Protein AF-X1Q3R1-F1 (afdb_monomer)

Solvent-accessible surface area (backbone atoms only — not comparable to full-atom values): 16069 Å² total; per-residue (Å²): 117,49,57,59,62,91,83,74,50,53,53,71,38,35,51,38,45,76,71,72,35,55,64,42,57,72,86,30,60,45,45,41,39,41,21,42,54,55,88,96,53,81,47,46,73,54,58,69,64,52,35,74,60,62,25,44,52,20,40,86,86,65,48,74,50,42,71,83,74,36,94,58,26,68,73,40,60,51,67,59,48,27,46,52,52,53,50,48,17,62,78,68,75,40,91,41,33,26,37,38,41,54,77,38,88,60,61,55,60,74,79,37,45,71,56,40,53,58,32,46,78,68,80,37,47,51,70,80,38,61,42,43,20,24,61,21,43,60,46,52,45,12,21,35,36,32,46,97,47,16,40,36,87,44,88,97,42,68,54,55,29,65,52,21,21,69,64,86,38,58,83,63,73,62,85,80,46,61,65,53,44,28,53,55,29,45,52,40,34,54,54,51,51,63,76,62,66,65,83,69,72,74,63,76,72,69,81,79,81,83,70,93,75,74,81,72,80,56,91,76,85,79,59,61,70,60,52,47,51,51,49,54,52,46,42,56,71,24,66,37,92,74,68,50,74,68,41,44,53,53,45,51,54,54,54,61,70,52,55,62,58,85,38,37,90,69,87,50,72,63,43,53,45,44,51,24,44,63,68,73,105

Nearest PDB structures (foldseek):
  5kxj-assembly1_A  TM=8.467E-01  e=4.571E-24  Salmonella enterica subsp. enterica serovar Typhimurium str. LT2
  1chu-assembly1_A-2  TM=8.177E-01  e=4.571E-24  Escherichia coli
  1knr-assembly1_A  TM=8.726E-01  e=7.001E-23  Escherichia coli
  6b58-assembly2_C  TM=8.340E-01  e=1.095E-17  Escherichia coli
  6b58-assembly1_A  TM=7.996E-01  e=2.774E-17  Escherichia coli

Organism: NCBI:txid412755

Mean predicted aligned error: 5.5 Å

Secondary structure (DSSP, 8-state):
-BSS-TT-S-HHHHHHHHTT--EE-TT-EEEEEEEE--TTS---B--HHHHHTT-EEE-TTS-B-GGGT-TTGGGS-HHHHHHHHHHHHHHHT-S-EEEE-TT-SS-HHHHSHHHHHHHHTTT--TTTSPEEEEEEEEEE--EEE--TTSB-SSTT-B--STTEE-STTTTSPPTTHHHHHHHHHHHHHHHHHHHT---------------------------HHHHHHHHHHHHHHHSSSS--HHHHHHHHHHHHHHGGGGGS---SHHHHHHHHHHHH-

InterPro domains:
  IPR003953 FAD-dependent oxidoreductase 2, FAD-binding domain [PF00890] (2-179)
  IPR005288 L-aspartate oxidase [PTHR42716]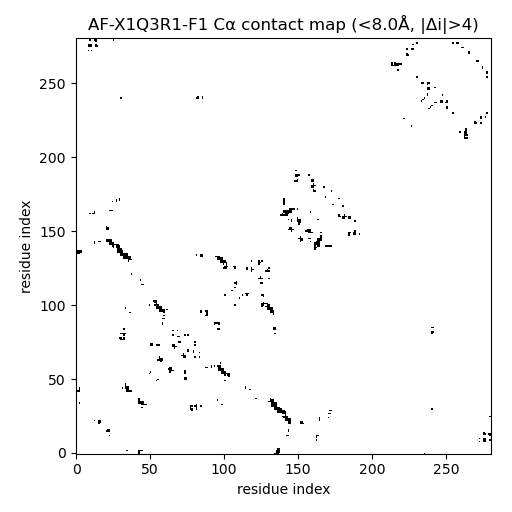 (1-281)
  IPR015939 Fumarate reductase/succinate dehydrogenase flavoprotein-like, C-terminal [PF02910] (229-261)
  IPR027477 Succinate dehydrogenase/fumarate reductase flavoprotein, catalytic domain superfamily [G3DSA:3.90.700.10] (53-150)
  IPR027477 Succinate dehydrogenase/fumarate reductase flavoprotein, catalytic domain superfamily [SSF56425] (26-140)
  IPR036188 FAD/NAD(P)-binding domain superfamily [G3DSA:3.50.50.60] (1-189)
  IPR036188 FAD/NAD(P)-binding domain superfamily [SSF51905] (2-198)
  IPR037099 Fumarate reductase/succinate dehydrogenase flavoprotein-like, C-terminal domain superfamily [SSF46977] (222-281)

Foldseek 3Di:
DALDPPPPLLLQQLVCVVVVWDWDQQLQWAKAFFFFDDPPDRTHGDDLVLVVLPWFWAAPVRHGDQVVQDVCRSPDDRLSSQVRQVVSCVVVVHPWTWTQSLPRPDDCCVVPVVVQVVCVVVVHHNNPHTGTGHIHGYAGLIAGEAEPLQHIPDPPDGDWARNHNHVPQPSHRDPPVRVVRRVNNVVSPVVVVVVPPPPPPPVPPDPPPDDPDQPADDPDDDDLVVLVVVLVVLCCVASNSDHDPVSVVVSVVVLVVVCCLVRDDDDDPSSSSSVSSSSSD

Structure (mmCIF, N/CA/C/O backbone):
data_AF-X1Q3R1-F1
#
_entry.id   AF-X1Q3R1-F1
#
loop_
_atom_site.group_PDB
_atom_site.id
_atom_site.type_symbol
_atom_site.label_atom_id
_atom_site.label_alt_id
_atom_site.label_comp_id
_atom_site.label_asym_id
_atom_site.label_entity_id
_atom_site.label_seq_id
_atom_site.pdbx_PDB_ins_code
_atom_site.Cartn_x
_atom_site.Cartn_y
_atom_site.Cartn_z
_atom_site.occupancy
_atom_site.B_iso_or_equiv
_atom_site.auth_seq_id
_atom_site.auth_comp_id
_atom_site.auth_asym_id
_atom_site.auth_atom_id
_atom_site.pdbx_PDB_model_num
ATOM 1 N N . ASN A 1 1 ? 0.133 8.644 1.383 1.00 85.44 1 ASN A N 1
ATOM 2 C CA . ASN A 1 1 ? -0.456 7.778 2.428 1.00 85.44 1 ASN A CA 1
ATOM 3 C C . ASN A 1 1 ? -0.255 6.314 2.070 1.00 85.44 1 ASN A C 1
ATOM 5 O O . ASN A 1 1 ? -1.104 5.720 1.416 1.00 85.44 1 ASN A O 1
ATOM 9 N N . THR A 1 2 ? 0.888 5.755 2.463 1.00 92.31 2 THR A N 1
ATOM 10 C CA . THR A 1 2 ? 1.260 4.354 2.227 1.00 92.31 2 THR A CA 1
ATOM 11 C C . THR A 1 2 ? 1.912 3.790 3.484 1.00 92.31 2 THR A C 1
ATOM 13 O O . THR A 1 2 ? 2.416 4.560 4.302 1.00 92.31 2 THR A O 1
ATOM 16 N N . THR A 1 3 ? 1.871 2.475 3.649 1.00 91.62 3 THR A N 1
ATOM 17 C CA . THR A 1 3 ? 2.609 1.756 4.703 1.00 91.62 3 THR A CA 1
ATOM 18 C C . THR A 1 3 ? 3.918 1.170 4.194 1.00 91.62 3 THR A C 1
ATOM 20 O O . THR A 1 3 ? 4.648 0.543 4.954 1.00 91.62 3 THR A O 1
ATOM 23 N N . ASN A 1 4 ? 4.166 1.300 2.893 1.00 92.62 4 ASN A N 1
ATOM 24 C CA . ASN A 1 4 ? 5.347 0.760 2.250 1.00 92.62 4 ASN A CA 1
ATOM 25 C C . ASN A 1 4 ? 6.574 1.640 2.521 1.00 92.62 4 ASN A C 1
ATOM 27 O O . ASN A 1 4 ? 6.417 2.854 2.683 1.00 92.62 4 ASN A O 1
ATOM 31 N N . PRO A 1 5 ? 7.779 1.045 2.574 1.00 90.94 5 PRO A N 1
ATOM 32 C CA . PRO A 1 5 ? 9.020 1.802 2.685 1.00 90.94 5 PRO A CA 1
ATOM 33 C C . PRO A 1 5 ? 9.247 2.669 1.440 1.00 90.94 5 PRO A C 1
ATOM 35 O O . PRO A 1 5 ? 8.682 2.405 0.378 1.00 90.94 5 PRO A O 1
ATOM 38 N N . ASP A 1 6 ? 10.134 3.659 1.550 1.00 90.56 6 ASP A N 1
ATOM 39 C CA . ASP A 1 6 ? 10.393 4.629 0.473 1.00 90.56 6 ASP A CA 1
ATOM 40 C C . ASP A 1 6 ? 10.918 3.994 -0.827 1.00 90.56 6 ASP A C 1
ATOM 42 O O . ASP A 1 6 ? 10.770 4.579 -1.894 1.00 90.56 6 ASP A O 1
ATOM 46 N N . VAL A 1 7 ? 11.472 2.778 -0.753 1.00 92.75 7 VAL A N 1
ATOM 47 C CA . VAL A 1 7 ? 11.968 2.004 -1.908 1.00 92.75 7 VAL A CA 1
ATOM 48 C C . VAL A 1 7 ? 10.864 1.303 -2.712 1.00 92.75 7 VAL A C 1
ATOM 50 O O . VAL A 1 7 ? 11.139 0.702 -3.745 1.00 92.75 7 VAL A O 1
ATOM 53 N N . ALA A 1 8 ? 9.609 1.333 -2.255 1.00 94.56 8 ALA A N 1
ATOM 54 C CA . ALA A 1 8 ? 8.483 0.717 -2.956 1.00 94.56 8 ALA A CA 1
ATOM 55 C C . ALA A 1 8 ? 7.945 1.637 -4.069 1.00 94.56 8 ALA A C 1
ATOM 57 O O . ALA A 1 8 ? 6.858 2.206 -3.974 1.00 94.56 8 ALA A O 1
ATOM 58 N N . THR A 1 9 ? 8.735 1.783 -5.128 1.00 95.44 9 THR A N 1
ATOM 59 C CA . THR A 1 9 ? 8.559 2.767 -6.215 1.00 95.44 9 THR A CA 1
ATOM 60 C C . THR A 1 9 ? 8.052 2.150 -7.522 1.00 95.44 9 THR A C 1
ATOM 62 O O . THR A 1 9 ? 7.773 2.856 -8.489 1.00 95.44 9 THR A O 1
ATOM 65 N N . GLY A 1 10 ? 7.888 0.823 -7.556 1.00 96.50 10 GLY A N 1
ATOM 66 C CA . GLY A 1 10 ? 7.351 0.093 -8.708 1.00 96.50 10 GLY A CA 1
ATOM 67 C C . GLY A 1 10 ? 8.344 -0.103 -9.859 1.00 96.50 10 GLY A C 1
ATOM 68 O O . GLY A 1 10 ? 7.943 -0.516 -10.947 1.00 96.50 10 GLY A O 1
ATOM 69 N N . ASP A 1 11 ? 9.637 0.143 -9.632 1.00 97.06 11 ASP A N 1
ATOM 70 C CA . ASP A 1 11 ? 10.670 0.146 -10.676 1.00 97.06 11 ASP A CA 1
ATOM 71 C C . ASP A 1 11 ? 10.665 -1.121 -11.540 1.00 97.06 11 ASP A C 1
ATOM 73 O O . ASP A 1 11 ? 10.692 -1.033 -12.766 1.00 97.06 11 ASP A O 1
ATOM 77 N N . GLY A 1 12 ? 10.558 -2.302 -10.920 1.00 97.19 12 GLY A N 1
ATOM 78 C CA . GLY A 1 12 ? 10.518 -3.584 -11.630 1.00 97.19 12 GLY A CA 1
ATOM 79 C C . GLY A 1 12 ? 9.347 -3.700 -12.610 1.00 97.19 12 GLY A C 1
ATOM 80 O O . GLY A 1 12 ? 9.535 -4.114 -13.753 1.00 97.19 12 GLY A O 1
ATOM 81 N N . ILE A 1 13 ? 8.153 -3.269 -12.193 1.00 98.31 13 ILE A N 1
ATOM 82 C CA . ILE A 1 13 ? 6.945 -3.300 -13.029 1.00 98.31 13 ILE A CA 1
ATOM 83 C C . ILE A 1 13 ? 7.092 -2.300 -14.180 1.00 98.31 13 ILE A C 1
ATOM 85 O O . ILE A 1 13 ? 6.817 -2.634 -15.332 1.00 98.31 13 ILE A O 1
ATOM 89 N N . ALA A 1 14 ? 7.579 -1.091 -13.891 1.00 97.88 14 ALA A N 1
ATOM 90 C CA . ALA A 1 14 ? 7.765 -0.051 -14.897 1.00 97.88 14 ALA A CA 1
ATOM 91 C C . ALA A 1 14 ? 8.825 -0.441 -15.943 1.00 97.88 14 ALA A C 1
ATOM 93 O O . ALA A 1 14 ? 8.630 -0.216 -17.140 1.00 97.88 14 ALA A O 1
ATOM 94 N N . MET A 1 15 ? 9.930 -1.058 -15.511 1.00 96.31 15 MET A N 1
ATOM 95 C CA . MET A 1 15 ? 10.956 -1.605 -16.403 1.00 96.31 15 MET A CA 1
ATOM 96 C C . MET A 1 15 ? 10.392 -2.709 -17.295 1.00 96.31 15 MET A C 1
ATOM 98 O O . MET A 1 15 ? 10.581 -2.656 -18.510 1.00 96.31 15 MET A O 1
ATOM 102 N N . ALA A 1 16 ? 9.663 -3.666 -16.717 1.00 97.38 16 ALA A N 1
ATOM 103 C CA . ALA A 1 16 ? 9.042 -4.748 -17.471 1.00 97.38 16 ALA A CA 1
ATOM 104 C C . ALA A 1 16 ? 8.057 -4.207 -18.519 1.00 97.38 16 ALA A C 1
ATOM 106 O O . ALA A 1 16 ? 8.144 -4.559 -19.695 1.00 97.38 16 ALA A O 1
ATOM 107 N N . TYR A 1 17 ? 7.185 -3.275 -18.128 1.00 97.81 17 TYR A N 1
ATOM 108 C CA . TYR A 1 17 ? 6.237 -2.647 -19.044 1.00 97.81 17 TYR A CA 1
ATOM 109 C C . TYR A 1 17 ? 6.933 -1.957 -20.227 1.00 97.81 17 TYR A C 1
ATOM 111 O O . TYR A 1 17 ? 6.569 -2.181 -21.382 1.00 97.81 17 TYR A O 1
ATOM 119 N N . ARG A 1 18 ? 7.989 -1.170 -19.970 1.00 95.06 18 ARG A N 1
ATOM 120 C CA . ARG A 1 18 ? 8.783 -0.537 -21.042 1.00 95.06 18 ARG A CA 1
ATOM 121 C C . ARG A 1 18 ? 9.507 -1.550 -21.928 1.00 95.06 18 ARG A C 1
ATOM 123 O O . ARG A 1 18 ? 9.692 -1.283 -23.110 1.00 95.06 18 ARG A O 1
ATOM 130 N N . GLY A 1 19 ? 9.884 -2.700 -21.374 1.00 94.19 19 GLY A N 1
ATOM 131 C CA . GLY A 1 19 ? 10.458 -3.828 -22.107 1.00 94.19 19 GLY A CA 1
ATOM 132 C C . GLY A 1 19 ? 9.448 -4.626 -22.940 1.00 94.19 19 GLY A C 1
ATOM 133 O O . GLY A 1 19 ? 9.821 -5.647 -23.510 1.00 94.19 19 GLY A O 1
ATOM 134 N N . GLY A 1 20 ? 8.178 -4.207 -23.007 1.00 96.62 20 GLY A N 1
ATOM 135 C CA . GLY A 1 20 ? 7.129 -4.917 -23.744 1.00 96.62 20 GLY A CA 1
ATOM 136 C C . GLY A 1 20 ? 6.592 -6.157 -23.020 1.00 96.62 20 GLY A C 1
ATOM 137 O O . GLY A 1 20 ? 5.896 -6.978 -23.625 1.00 96.62 20 GLY A O 1
ATOM 138 N N . ILE A 1 21 ? 6.901 -6.314 -21.731 1.00 98.19 21 ILE A N 1
ATOM 139 C CA . ILE A 1 21 ? 6.328 -7.375 -20.905 1.00 98.19 21 ILE A CA 1
ATOM 140 C C . ILE A 1 21 ? 4.926 -6.968 -20.456 1.00 98.19 21 ILE A C 1
ATOM 142 O O . ILE A 1 21 ? 4.665 -5.824 -20.081 1.00 98.19 21 ILE A O 1
ATOM 146 N N . LYS A 1 22 ? 4.005 -7.930 -20.505 1.00 98.06 22 LYS A N 1
ATOM 147 C CA . LYS A 1 22 ? 2.610 -7.734 -20.117 1.00 98.06 22 LYS A CA 1
ATOM 148 C C . LYS A 1 22 ? 2.523 -7.456 -18.619 1.00 98.06 22 LYS A C 1
ATOM 150 O O . LYS A 1 22 ? 3.040 -8.219 -17.807 1.00 98.06 22 LYS A O 1
ATOM 155 N N . VAL A 1 23 ? 1.797 -6.403 -18.268 1.00 98.19 23 VAL A N 1
ATOM 156 C CA . VAL A 1 23 ? 1.365 -6.103 -16.899 1.00 98.19 23 VAL A CA 1
ATOM 157 C C . VAL A 1 23 ? -0.157 -6.153 -16.847 1.00 98.19 23 VAL A C 1
ATOM 159 O O . VAL A 1 23 ? -0.816 -5.881 -17.852 1.00 98.19 23 VAL A O 1
ATOM 162 N N . THR A 1 24 ? -0.723 -6.547 -15.714 1.00 97.81 24 THR A N 1
ATOM 163 C CA . THR A 1 24 ? -2.179 -6.654 -15.533 1.00 97.81 24 THR A CA 1
ATOM 164 C C . THR A 1 24 ? -2.559 -6.289 -14.106 1.00 97.81 24 THR A C 1
ATOM 166 O O . THR A 1 24 ? -1.694 -6.282 -13.225 1.00 97.81 24 THR A O 1
ATOM 169 N N . ASP A 1 25 ? -3.845 -6.013 -13.884 1.00 97.44 25 ASP A N 1
ATOM 170 C CA . ASP A 1 25 ? -4.464 -5.937 -12.553 1.00 97.44 25 ASP A CA 1
ATOM 171 C C . ASP A 1 25 ? -3.950 -4.781 -11.670 1.00 97.44 25 ASP A C 1
ATOM 173 O O . ASP A 1 25 ? -4.107 -4.793 -10.447 1.00 97.44 25 ASP A O 1
ATOM 177 N N . LEU A 1 26 ? -3.324 -3.761 -12.272 1.00 97.25 26 LEU A N 1
ATOM 178 C CA . LEU A 1 26 ? -2.728 -2.615 -11.565 1.00 97.25 26 LEU A CA 1
ATOM 179 C C . LEU A 1 26 ? -3.773 -1.734 -10.859 1.00 97.25 26 LEU A C 1
ATOM 181 O O . LEU A 1 26 ? -3.440 -0.973 -9.950 1.00 97.25 26 LEU A O 1
ATOM 185 N N . GLU A 1 27 ? -5.048 -1.844 -11.230 1.00 96.69 27 GLU A N 1
ATOM 186 C CA . GLU A 1 27 ? -6.157 -1.199 -10.533 1.00 96.69 27 GLU A CA 1
ATOM 187 C C . GLU A 1 27 ? -6.422 -1.797 -9.141 1.00 96.69 27 GLU A C 1
ATOM 189 O O . GLU A 1 27 ? -7.023 -1.124 -8.285 1.00 96.69 27 GLU A O 1
ATOM 194 N N . PHE A 1 28 ? -5.978 -3.035 -8.901 1.00 96.25 28 PHE A N 1
ATOM 195 C CA . PHE A 1 28 ? -6.172 -3.755 -7.650 1.00 96.25 28 PHE A CA 1
ATOM 196 C C . PHE A 1 28 ? -5.050 -3.421 -6.664 1.00 96.25 28 PHE A C 1
ATOM 198 O O . PHE A 1 28 ? -4.061 -4.135 -6.501 1.00 96.25 28 PHE A O 1
ATOM 205 N N . ILE A 1 29 ? -5.269 -2.317 -5.950 1.00 96.00 29 ILE A N 1
ATOM 206 C CA . ILE A 1 29 ? -4.464 -1.883 -4.807 1.00 96.00 29 ILE A CA 1
ATOM 207 C C . ILE A 1 29 ? -5.238 -2.159 -3.521 1.00 96.00 29 ILE A C 1
ATOM 209 O O . ILE A 1 29 ? -6.344 -1.646 -3.333 1.00 96.00 29 ILE A O 1
ATOM 213 N N . GLN A 1 30 ? -4.655 -2.940 -2.612 1.00 94.88 30 GLN A N 1
ATOM 214 C CA . GLN A 1 30 ? -5.224 -3.139 -1.286 1.00 94.88 30 GLN A CA 1
ATOM 215 C C . GLN A 1 30 ? -4.838 -1.974 -0.376 1.00 94.88 30 GLN A C 1
ATOM 217 O O . GLN A 1 30 ? -3.666 -1.608 -0.238 1.00 94.88 30 GLN A O 1
ATOM 222 N N . PHE A 1 31 ? -5.843 -1.434 0.306 1.00 95.00 31 PHE A N 1
ATOM 223 C CA . PHE A 1 31 ? -5.665 -0.451 1.362 1.00 95.00 31 PHE A CA 1
ATOM 224 C C . PHE A 1 31 ? -5.804 -1.143 2.713 1.00 95.00 31 PHE A C 1
ATOM 226 O O . PHE A 1 31 ? -6.804 -1.812 2.979 1.00 95.00 31 PHE A O 1
ATOM 233 N N . HIS A 1 32 ? -4.809 -0.981 3.578 1.00 94.50 32 HIS A N 1
ATOM 234 C CA . HIS A 1 32 ? -4.922 -1.434 4.953 1.00 94.50 32 HIS A CA 1
ATOM 235 C C . HIS A 1 32 ? -5.820 -0.454 5.725 1.00 94.50 32 HIS A C 1
ATOM 237 O O . HIS A 1 32 ? -5.540 0.745 5.694 1.00 94.50 32 HIS A O 1
ATOM 243 N N . PRO A 1 33 ? -6.878 -0.913 6.421 1.00 95.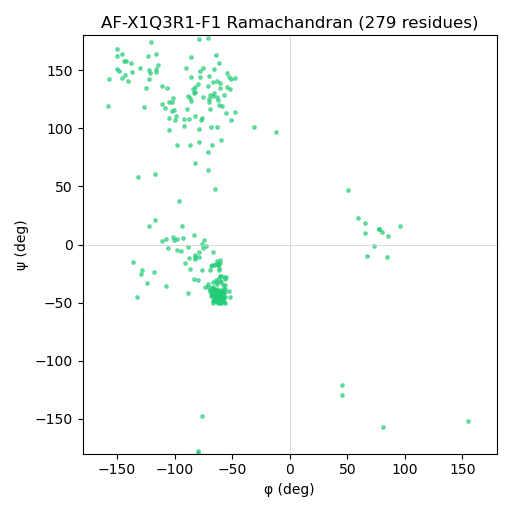25 33 PRO A N 1
ATOM 244 C CA . PRO A 1 33 ? -7.869 -0.018 7.024 1.00 95.25 33 PRO A CA 1
ATOM 245 C C . PRO A 1 33 ? -7.338 0.754 8.239 1.00 95.25 33 PRO A C 1
ATOM 247 O O . PRO A 1 33 ? -7.726 1.896 8.461 1.00 95.25 33 PRO A O 1
ATOM 250 N N . THR A 1 34 ? -6.458 0.134 9.028 1.00 96.19 34 THR A N 1
ATOM 251 C CA . THR A 1 34 ? -6.032 0.640 10.342 1.00 96.19 34 THR A CA 1
ATOM 252 C C . THR A 1 34 ? -4.537 0.965 10.385 1.00 96.19 34 THR A C 1
ATOM 254 O O . THR A 1 34 ? -3.781 0.361 11.143 1.00 96.19 34 THR A O 1
ATOM 257 N N . ALA A 1 35 ? -4.073 1.893 9.544 1.00 95.69 35 ALA A N 1
ATOM 258 C CA . ALA A 1 35 ? -2.741 2.477 9.715 1.00 95.69 35 ALA A CA 1
ATOM 259 C C . ALA A 1 35 ? -2.807 3.599 10.759 1.00 95.69 35 ALA A C 1
ATOM 261 O O . ALA A 1 35 ? -3.725 4.417 10.731 1.00 95.69 35 ALA A O 1
ATOM 262 N N . LEU A 1 36 ? -1.846 3.644 11.681 1.00 94.81 36 LEU A N 1
ATOM 263 C CA . LEU A 1 36 ? -1.770 4.658 12.726 1.00 94.81 36 LEU A CA 1
ATOM 264 C C . LEU A 1 36 ? -1.728 6.057 12.102 1.00 94.81 36 LEU A C 1
ATOM 266 O O . LEU A 1 36 ? -0.906 6.359 11.228 1.00 94.81 36 LEU A O 1
ATOM 270 N N . TYR A 1 37 ? -2.612 6.925 12.576 1.00 93.38 37 TYR A N 1
ATOM 271 C CA . TYR A 1 37 ? -2.625 8.327 12.213 1.00 93.38 37 TYR A CA 1
ATOM 272 C C . TYR A 1 37 ? -1.960 9.156 13.312 1.00 93.38 37 TYR A C 1
ATOM 274 O O . TYR A 1 37 ? -2.524 9.380 14.375 1.00 93.38 37 TYR A O 1
ATOM 282 N N . HIS A 1 38 ? -0.760 9.650 13.038 1.00 88.88 38 HIS A N 1
ATOM 283 C CA . HIS A 1 38 ? -0.125 10.694 13.830 1.00 88.88 38 HIS A CA 1
ATOM 284 C C . HIS A 1 38 ? 0.586 11.655 12.871 1.00 88.88 38 HIS A C 1
ATOM 286 O O . HIS A 1 38 ? 1.088 11.246 11.816 1.00 88.88 38 HIS A O 1
ATOM 292 N N . GLN A 1 39 ? 0.522 12.953 13.162 1.00 82.50 39 GLN A N 1
ATOM 293 C CA . GLN A 1 39 ? 1.052 13.981 12.272 1.00 82.50 39 GLN A CA 1
ATOM 294 C C . GLN A 1 39 ? 2.582 13.905 12.260 1.00 82.50 39 GLN A C 1
ATOM 296 O O . GLN A 1 39 ? 3.210 13.865 13.309 1.00 82.50 39 GLN A O 1
ATOM 301 N N . GLY A 1 40 ? 3.187 13.845 11.073 1.00 73.75 40 GLY A N 1
ATOM 302 C CA . GLY A 1 40 ? 4.647 13.783 10.930 1.00 73.75 40 GLY A CA 1
ATOM 303 C C . GLY A 1 40 ? 5.299 12.441 11.295 1.00 73.75 40 GLY A C 1
ATOM 304 O O . GLY A 1 40 ? 6.507 12.317 11.121 1.00 73.75 40 GLY A O 1
ATOM 305 N N . SER A 1 41 ? 4.546 11.426 11.740 1.00 71.25 41 SER A N 1
ATOM 306 C CA . SER A 1 41 ? 5.109 10.096 12.006 1.00 71.25 41 SER A CA 1
ATOM 307 C C . SER A 1 41 ? 5.052 9.190 10.769 1.00 71.25 41 SER A C 1
ATOM 309 O O . SER A 1 41 ? 4.104 9.276 9.973 1.00 71.25 41 SER A O 1
ATOM 311 N N . PRO A 1 42 ? 5.987 8.229 10.644 1.00 73.75 42 PRO A N 1
ATOM 312 C CA . PRO A 1 42 ? 5.809 7.089 9.757 1.00 73.75 42 PRO A CA 1
ATOM 313 C C . PRO A 1 42 ? 4.474 6.388 10.036 1.00 73.75 42 PRO A C 1
ATOM 315 O O . PRO A 1 42 ? 4.017 6.303 11.183 1.00 73.75 42 PRO A O 1
ATOM 318 N N . LYS A 1 43 ? 3.828 5.892 8.979 1.00 79.69 43 LYS A N 1
ATOM 319 C CA . LYS A 1 43 ? 2.569 5.153 9.097 1.00 79.69 43 LYS A CA 1
ATOM 320 C C . LYS A 1 43 ? 2.870 3.730 9.550 1.00 79.69 43 LYS A C 1
ATOM 322 O O . LYS A 1 43 ? 3.247 2.880 8.752 1.00 79.69 43 LYS A O 1
ATOM 327 N N . PHE A 1 44 ? 2.698 3.479 10.842 1.00 87.19 44 PHE A N 1
ATOM 328 C CA . PHE A 1 44 ? 2.792 2.139 11.407 1.00 87.19 44 PHE A CA 1
ATOM 329 C C . PHE A 1 44 ? 1.448 1.404 11.301 1.00 87.19 44 PHE A C 1
ATOM 331 O O . PHE A 1 44 ? 0.385 2.008 11.432 1.00 87.19 44 PHE A O 1
ATOM 338 N N . LEU A 1 45 ? 1.478 0.096 11.061 1.00 92.12 45 LEU A N 1
ATOM 339 C CA . LEU A 1 45 ? 0.276 -0.718 10.897 1.00 92.12 45 LEU A CA 1
ATOM 340 C C . LEU A 1 45 ? -0.258 -1.214 12.240 1.00 92.12 45 LEU A C 1
ATOM 342 O O . LEU A 1 45 ? 0.443 -1.907 12.975 1.00 92.12 45 LEU A O 1
ATOM 346 N N . ILE A 1 46 ? -1.533 -0.946 12.523 1.00 94.62 46 ILE A N 1
ATOM 347 C CA . ILE A 1 46 ? -2.246 -1.625 13.605 1.00 94.62 46 ILE A CA 1
ATOM 348 C C . ILE A 1 46 ? -2.838 -2.908 13.031 1.00 94.62 46 ILE A C 1
ATOM 350 O O . ILE A 1 46 ? -3.773 -2.846 12.232 1.00 94.62 46 ILE A O 1
ATOM 354 N N . SER A 1 47 ? -2.265 -4.054 13.410 1.00 92.12 47 SER A N 1
ATOM 355 C CA . SER A 1 47 ? -2.635 -5.372 12.879 1.00 92.12 47 SER A CA 1
ATOM 356 C C . SER A 1 47 ? -4.143 -5.627 12.941 1.00 92.12 47 SER A C 1
ATOM 358 O O . SER A 1 47 ? -4.808 -5.295 13.919 1.00 92.12 47 SER A O 1
ATOM 360 N N . GLU A 1 48 ? -4.669 -6.295 11.917 1.00 91.06 48 GLU A N 1
ATOM 361 C CA . GLU A 1 48 ? -6.048 -6.790 11.873 1.00 91.06 48 GLU A CA 1
ATOM 362 C C . GLU A 1 48 ? -6.399 -7.698 13.056 1.00 91.06 48 GLU A C 1
ATOM 364 O O . GLU A 1 48 ? -7.541 -7.690 13.508 1.00 91.06 48 GLU A O 1
ATOM 369 N N . ALA A 1 49 ? -5.408 -8.390 13.625 1.00 92.25 49 ALA A N 1
ATOM 370 C CA . ALA A 1 49 ? -5.587 -9.171 14.844 1.00 92.25 49 ALA A CA 1
ATOM 371 C C . ALA A 1 49 ? -6.137 -8.328 16.010 1.00 92.25 49 ALA A C 1
ATOM 373 O O . ALA A 1 49 ? -6.898 -8.843 16.815 1.00 92.25 49 ALA A O 1
ATOM 374 N N . VAL A 1 50 ? -5.841 -7.023 16.069 1.00 95.94 50 VAL A N 1
ATOM 375 C CA . VAL A 1 50 ? -6.384 -6.129 17.107 1.00 95.94 50 VAL A CA 1
ATOM 376 C C . VAL A 1 50 ? -7.910 -6.009 16.997 1.00 95.94 50 VAL A C 1
ATOM 378 O O . VAL A 1 50 ? -8.597 -6.042 18.013 1.00 95.94 50 VAL A O 1
ATOM 381 N N . ARG A 1 51 ? -8.459 -5.932 15.774 1.00 95.94 51 ARG A N 1
ATOM 382 C CA . ARG A 1 51 ? -9.915 -6.007 15.540 1.00 95.94 51 ARG A CA 1
ATOM 383 C C . ARG A 1 51 ? -10.458 -7.400 15.870 1.00 95.94 51 ARG A C 1
ATOM 385 O O . ARG A 1 51 ? -11.512 -7.506 16.483 1.00 95.94 51 ARG A O 1
ATOM 392 N N . GLY A 1 52 ? -9.708 -8.448 15.515 1.00 93.94 52 GLY A N 1
ATOM 393 C CA . GLY A 1 52 ? -10.015 -9.847 15.849 1.00 93.94 52 GLY A CA 1
ATOM 394 C C . GLY A 1 52 ? -10.188 -10.111 17.349 1.00 93.94 52 GLY A C 1
ATOM 395 O O . GLY A 1 52 ? -11.054 -10.884 17.737 1.00 93.94 52 GLY A O 1
ATOM 396 N N . GLU A 1 53 ? -9.419 -9.413 18.185 1.00 95.19 53 GLU A N 1
ATOM 397 C CA . GLU A 1 53 ? -9.491 -9.475 19.653 1.00 95.19 53 GLU A CA 1
ATOM 398 C C . GLU A 1 53 ? -10.583 -8.567 20.257 1.00 95.19 53 GLU A C 1
ATOM 400 O O . GLU A 1 53 ? -10.658 -8.393 21.474 1.00 95.19 53 GLU A O 1
ATOM 405 N N . GLY A 1 54 ? -11.442 -7.973 19.422 1.00 94.56 54 GLY A N 1
ATOM 406 C CA . GLY A 1 54 ? -12.600 -7.196 19.865 1.00 94.56 54 GLY A CA 1
ATOM 407 C C . GLY A 1 54 ? -12.384 -5.686 19.954 1.00 94.56 54 GLY A C 1
ATOM 408 O O . GLY A 1 54 ? -13.197 -5.004 20.580 1.00 94.56 54 GLY A O 1
ATOM 409 N N . ALA A 1 55 ? -11.329 -5.133 19.343 1.00 97.50 55 ALA A N 1
ATOM 410 C CA . ALA A 1 55 ? -11.233 -3.682 19.195 1.00 97.50 55 ALA A CA 1
ATOM 411 C C . ALA A 1 55 ? -12.323 -3.142 18.257 1.00 97.50 55 ALA A C 1
ATOM 413 O O . ALA A 1 55 ? -12.589 -3.728 17.210 1.00 97.50 55 ALA A O 1
ATOM 414 N N . ILE A 1 56 ? -12.904 -1.993 18.610 1.00 98.19 56 ILE A N 1
ATOM 415 C CA . ILE A 1 56 ? -14.085 -1.418 17.946 1.00 98.19 56 ILE A CA 1
ATOM 416 C C . ILE A 1 56 ? -13.703 -0.154 17.178 1.00 98.19 56 ILE A C 1
ATOM 418 O O . ILE A 1 56 ? -12.993 0.708 17.701 1.00 98.19 56 ILE A O 1
ATOM 422 N N . LEU A 1 57 ? -14.205 -0.000 15.951 1.00 98.62 57 LEU A N 1
ATOM 423 C CA . LEU A 1 57 ? -14.002 1.219 15.169 1.00 98.62 57 LEU A CA 1
ATOM 424 C C . LEU A 1 57 ? -15.065 2.265 15.512 1.00 98.62 57 LEU A C 1
ATOM 426 O O . LEU A 1 57 ? -16.266 2.035 15.372 1.00 98.62 57 LEU A O 1
ATOM 430 N N . LYS A 1 58 ? -14.600 3.444 15.923 1.00 98.62 58 LYS A N 1
ATOM 431 C CA . LYS A 1 58 ? -15.407 4.590 16.340 1.00 98.62 58 LYS A CA 1
ATOM 432 C C . LYS A 1 58 ? -15.099 5.811 15.493 1.00 98.62 58 LYS A C 1
ATOM 434 O O . LYS A 1 58 ? -13.949 6.054 15.140 1.00 98.62 58 LYS A O 1
ATOM 439 N N . ASN A 1 59 ? -16.109 6.608 15.176 1.00 98.19 59 ASN A N 1
ATOM 440 C CA . ASN A 1 59 ? -15.883 7.895 14.524 1.00 98.19 59 ASN A CA 1
ATOM 441 C C . ASN A 1 59 ? -15.244 8.904 15.508 1.00 98.19 59 ASN A C 1
ATOM 443 O O . ASN A 1 59 ? -15.043 8.609 16.688 1.00 98.19 59 ASN A O 1
ATOM 447 N N . ILE A 1 60 ? -14.942 10.117 15.037 1.00 97.31 60 ILE A N 1
ATOM 448 C CA . ILE A 1 60 ? -14.359 11.188 15.871 1.00 97.31 60 ILE A CA 1
ATOM 449 C C . ILE A 1 60 ? -15.274 11.632 17.031 1.00 97.31 60 ILE A C 1
ATOM 451 O O . ILE A 1 60 ? -14.805 12.227 17.995 1.00 97.31 60 ILE A O 1
ATOM 455 N N . LYS A 1 61 ? -16.570 11.302 16.989 1.00 96.88 61 LYS A N 1
ATOM 456 C CA . LYS A 1 61 ? -17.527 11.558 18.077 1.00 96.88 61 LYS A CA 1
ATOM 457 C C . LYS A 1 61 ? -17.581 10.423 19.109 1.00 96.88 61 LYS A C 1
ATOM 459 O O . LYS A 1 61 ? -18.312 10.528 20.086 1.00 96.88 61 LYS A O 1
ATOM 464 N N . GLY A 1 62 ? -16.822 9.342 18.907 1.00 96.56 62 GLY A N 1
ATOM 465 C CA . GLY A 1 62 ? -16.800 8.173 19.789 1.00 96.56 62 GLY A CA 1
ATOM 466 C C . GLY A 1 62 ? -17.883 7.128 19.499 1.00 96.56 62 GLY A C 1
ATOM 467 O O . GLY A 1 62 ? -18.010 6.165 20.256 1.00 96.56 62 GLY A O 1
ATOM 468 N N . GLU A 1 63 ? -18.639 7.271 18.409 1.00 97.88 63 GLU A N 1
ATOM 469 C CA . GLU A 1 63 ? -19.739 6.366 18.059 1.00 97.88 63 GLU A CA 1
ATOM 470 C C . GLU A 1 63 ? -19.217 5.180 17.227 1.00 97.88 63 GLU A C 1
ATOM 472 O O . GLU A 1 63 ? -18.557 5.406 16.202 1.00 97.88 63 GLU A O 1
ATOM 477 N N . PRO A 1 64 ? -19.507 3.922 17.613 1.00 98.06 64 PRO A N 1
ATOM 478 C CA . PRO A 1 64 ? -19.255 2.762 16.763 1.00 98.06 64 PRO A CA 1
ATOM 479 C C . PRO A 1 64 ? -20.047 2.871 15.462 1.00 98.06 64 PRO A C 1
ATOM 481 O O . PRO A 1 64 ? -21.215 3.248 15.495 1.00 98.06 64 PRO A O 1
ATOM 484 N N . PHE A 1 65 ? -19.455 2.513 14.322 1.00 98.38 65 PHE A N 1
ATOM 485 C CA . PHE A 1 65 ? -20.138 2.682 13.029 1.00 98.38 65 PHE A CA 1
ATOM 486 C C . PHE A 1 65 ? -20.181 1.432 12.151 1.00 98.38 65 PHE A C 1
ATOM 488 O O . PHE A 1 65 ? -21.062 1.341 11.301 1.00 98.38 65 PHE A O 1
ATOM 495 N N . MET A 1 66 ? -19.282 0.458 12.335 1.00 98.44 66 MET A N 1
ATOM 496 C CA . MET A 1 66 ? -19.135 -0.663 11.390 1.00 98.44 66 MET A CA 1
ATOM 497 C C . MET A 1 66 ? -20.385 -1.540 11.246 1.00 98.44 66 MET A C 1
ATOM 499 O O . MET A 1 66 ? -20.631 -2.066 10.161 1.00 98.44 66 MET A O 1
ATOM 503 N N . HIS A 1 67 ? -21.212 -1.642 12.288 1.00 97.38 67 HIS A N 1
ATOM 504 C CA . HIS A 1 67 ? -22.483 -2.376 12.253 1.00 97.38 67 HIS A CA 1
ATOM 505 C C . HIS A 1 67 ? -23.468 -1.837 11.197 1.00 97.38 67 HIS A C 1
ATOM 507 O O . HIS A 1 67 ? -24.282 -2.591 10.679 1.00 97.38 67 HIS A O 1
ATOM 513 N N . SER A 1 68 ? -23.376 -0.549 10.844 1.00 97.25 68 SER A N 1
ATOM 514 C CA . SER A 1 68 ? -24.194 0.063 9.786 1.00 97.25 68 SER A CA 1
ATOM 515 C C . SER A 1 68 ? -23.689 -0.256 8.370 1.00 97.25 68 SER A C 1
ATOM 517 O O . SER A 1 68 ? -24.372 0.047 7.397 1.00 97.25 68 SER A O 1
ATOM 519 N N . TYR A 1 69 ? -22.489 -0.833 8.240 1.00 97.50 69 TYR A N 1
ATOM 520 C CA . TYR A 1 69 ? -21.831 -1.103 6.957 1.00 97.50 69 TYR A CA 1
ATOM 521 C C . TYR A 1 69 ? -21.814 -2.582 6.585 1.00 97.50 69 TYR A C 1
ATOM 523 O O . TYR A 1 69 ? -21.876 -2.915 5.403 1.00 97.50 69 TYR A O 1
ATOM 531 N N . HIS A 1 70 ? -21.668 -3.474 7.566 1.00 98.19 70 HIS A N 1
ATOM 532 C CA . HIS A 1 70 ? -21.556 -4.905 7.312 1.00 98.19 70 HIS A CA 1
ATOM 533 C C . HIS A 1 70 ? -21.964 -5.727 8.545 1.00 98.19 70 HIS A C 1
ATOM 535 O O . HIS A 1 70 ? -21.574 -5.355 9.653 1.00 98.19 70 HIS A O 1
ATOM 541 N N . PRO A 1 71 ? -22.647 -6.880 8.388 1.00 97.31 71 PRO A N 1
ATOM 542 C CA . PRO A 1 71 ? -23.049 -7.729 9.516 1.00 97.31 71 PRO A CA 1
ATOM 543 C C . PRO A 1 71 ? -21.884 -8.220 10.388 1.00 97.31 71 PRO A C 1
ATOM 545 O O . PRO A 1 71 ? -22.020 -8.318 11.601 1.00 97.31 71 PRO A O 1
ATOM 548 N N . LEU A 1 72 ? -20.720 -8.488 9.782 1.00 97.19 72 LEU A N 1
ATOM 549 C CA . LEU A 1 72 ? -19.494 -8.866 10.511 1.00 97.19 72 LEU A CA 1
ATOM 550 C C . LEU A 1 72 ? -18.800 -7.688 11.224 1.00 97.19 72 LEU A C 1
ATOM 552 O O . LEU A 1 72 ? -17.779 -7.900 11.872 1.00 97.19 72 LEU A O 1
ATOM 556 N N . ALA A 1 73 ? -19.310 -6.461 11.076 1.00 97.50 73 ALA A N 1
ATOM 557 C CA . ALA A 1 73 ? -18.761 -5.242 11.662 1.00 97.50 73 ALA A CA 1
ATOM 558 C C . ALA A 1 73 ? -17.227 -5.136 1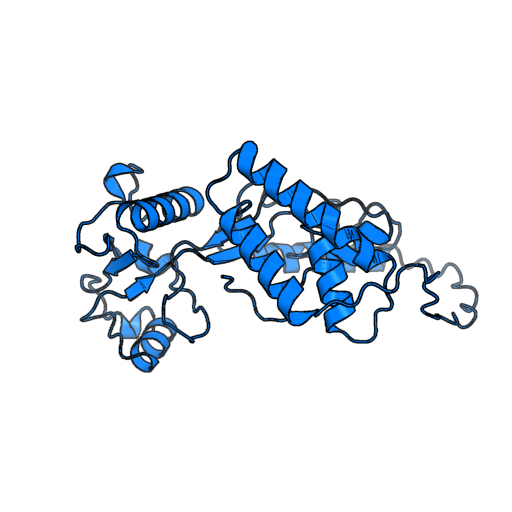1.494 1.00 97.50 73 ALA A C 1
ATOM 560 O O . ALA A 1 73 ? -16.735 -5.143 10.365 1.00 97.50 73 ALA A O 1
ATOM 561 N N . GLU A 1 74 ? -16.455 -5.045 12.579 1.00 97.12 74 GLU A N 1
ATOM 562 C CA . GLU A 1 74 ? -14.991 -4.940 12.554 1.00 97.12 74 GLU A CA 1
ATOM 563 C C . GLU A 1 74 ? -14.278 -6.147 11.936 1.00 97.12 74 GLU A C 1
ATOM 565 O O . GLU A 1 74 ? -13.119 -6.012 11.547 1.00 97.12 74 GLU A O 1
ATOM 570 N N . LEU A 1 75 ? -14.946 -7.296 11.803 1.00 95.56 75 LEU A N 1
ATOM 571 C CA . LEU A 1 75 ? -14.422 -8.502 11.152 1.00 95.56 75 LEU A CA 1
ATOM 572 C C . LEU A 1 75 ? -14.782 -8.581 9.660 1.00 95.56 75 LEU A C 1
ATOM 574 O O . LEU A 1 75 ? -14.512 -9.588 9.008 1.00 95.56 75 LEU A O 1
ATOM 578 N N . ALA A 1 76 ? -15.404 -7.540 9.100 1.00 95.06 76 ALA A N 1
ATOM 579 C CA . ALA A 1 76 ? -15.666 -7.464 7.669 1.00 95.06 76 ALA A CA 1
ATOM 580 C C . ALA A 1 76 ? -14.359 -7.478 6.841 1.00 95.06 76 ALA A C 1
ATOM 582 O O . ALA A 1 76 ? -13.305 -7.058 7.331 1.00 95.06 76 ALA A O 1
ATOM 583 N N . PRO A 1 77 ? -14.423 -7.899 5.562 1.00 91.44 77 PRO A N 1
ATOM 584 C CA . PRO A 1 77 ? -13.311 -7.790 4.622 1.00 91.44 77 PRO A CA 1
ATOM 585 C C . PRO A 1 77 ? -12.656 -6.401 4.605 1.00 91.44 77 PRO A C 1
ATOM 587 O O . PRO A 1 77 ? -13.326 -5.369 4.710 1.00 91.44 77 PRO A O 1
ATOM 590 N N . ARG A 1 78 ? -11.327 -6.370 4.442 1.00 90.94 78 ARG A N 1
ATOM 591 C CA . ARG A 1 78 ? -10.506 -5.146 4.538 1.00 90.94 78 ARG A CA 1
ATOM 592 C C . ARG A 1 78 ? -10.997 -4.002 3.662 1.00 90.94 78 ARG A C 1
ATOM 594 O O . ARG A 1 78 ? -10.966 -2.853 4.093 1.00 90.94 78 ARG A O 1
ATOM 601 N N . ASP A 1 79 ? -11.434 -4.306 2.446 1.00 91.56 79 ASP A N 1
ATOM 602 C CA . ASP A 1 79 ? -11.935 -3.330 1.483 1.00 91.56 79 ASP A CA 1
ATOM 603 C C . ASP A 1 79 ? -13.244 -2.682 1.956 1.00 91.56 79 ASP A C 1
ATOM 605 O O . ASP A 1 79 ? -13.423 -1.474 1.796 1.00 91.56 79 ASP A O 1
ATOM 609 N N . ILE A 1 80 ? -14.125 -3.442 2.615 1.00 95.19 80 ILE A N 1
ATOM 610 C CA . ILE A 1 80 ? -15.345 -2.917 3.242 1.00 95.19 80 ILE A CA 1
ATOM 611 C C . ILE A 1 80 ? -14.990 -2.006 4.419 1.00 95.19 80 ILE A C 1
ATOM 613 O O . ILE A 1 80 ? -15.469 -0.874 4.477 1.00 95.19 80 ILE A O 1
ATOM 617 N N . VAL A 1 81 ? -14.106 -2.454 5.316 1.00 96.88 81 VAL A N 1
ATOM 618 C CA . VAL A 1 81 ? -13.670 -1.654 6.473 1.00 96.88 81 VAL A CA 1
ATOM 619 C C . VAL A 1 81 ? -12.993 -0.355 6.016 1.00 96.88 81 VAL A C 1
ATOM 621 O O . VAL A 1 81 ? -13.312 0.722 6.515 1.00 96.88 81 VAL A O 1
ATOM 624 N N . ALA A 1 82 ? -12.097 -0.417 5.027 1.00 96.50 82 ALA A N 1
ATOM 625 C CA . ALA A 1 82 ? -11.405 0.757 4.496 1.00 96.50 82 ALA A CA 1
ATOM 626 C C . ALA A 1 82 ? -12.372 1.762 3.840 1.00 96.50 82 ALA A C 1
ATOM 628 O O . ALA A 1 82 ? -12.216 2.974 4.030 1.00 96.50 82 ALA A O 1
ATOM 629 N N . ARG A 1 83 ? -13.393 1.283 3.108 1.00 97.06 83 ARG A N 1
ATOM 630 C CA . ARG A 1 83 ? -14.471 2.130 2.565 1.00 97.06 83 ARG A CA 1
ATOM 631 C C . ARG A 1 83 ? -15.277 2.793 3.681 1.00 97.06 83 ARG A C 1
ATOM 633 O O . ARG A 1 83 ? -15.411 4.014 3.664 1.00 97.06 83 ARG A O 1
ATOM 640 N N . ALA A 1 84 ? -15.719 2.028 4.680 1.00 98.12 84 ALA A N 1
ATOM 641 C CA . ALA A 1 84 ? -16.485 2.545 5.814 1.00 98.12 84 ALA A CA 1
ATOM 642 C C . ALA A 1 84 ? -15.722 3.640 6.578 1.00 98.12 84 ALA A C 1
ATOM 644 O O . ALA A 1 84 ? -16.261 4.718 6.828 1.00 98.12 84 ALA A O 1
ATOM 645 N N . ILE A 1 85 ? -14.435 3.415 6.871 1.00 98.25 85 ILE A N 1
ATOM 646 C CA . ILE A 1 85 ? -13.570 4.424 7.496 1.00 98.25 85 ILE A CA 1
ATOM 647 C C . ILE A 1 85 ? -13.477 5.683 6.619 1.00 98.25 85 ILE A C 1
ATOM 649 O O . ILE A 1 85 ? -13.654 6.794 7.117 1.00 98.25 85 ILE A O 1
ATOM 653 N N . THR A 1 86 ? -13.245 5.523 5.311 1.00 97.38 86 THR A N 1
ATOM 654 C CA . THR A 1 86 ? -13.138 6.650 4.366 1.00 97.38 86 THR A CA 1
ATOM 655 C C . THR A 1 86 ? -14.420 7.483 4.325 1.00 97.38 86 THR A C 1
ATOM 657 O O . THR A 1 86 ? -14.368 8.713 4.271 1.00 97.38 86 THR A O 1
ATOM 660 N N . GLU A 1 87 ? -15.584 6.840 4.359 1.00 97.38 87 GLU A N 1
ATOM 661 C CA . GLU A 1 87 ? -16.871 7.531 4.402 1.00 97.38 87 GLU A CA 1
ATOM 662 C C . GLU A 1 87 ? -17.098 8.260 5.725 1.00 97.38 87 GLU A C 1
ATOM 664 O O . GLU A 1 87 ? -17.536 9.411 5.711 1.00 97.38 87 GLU A O 1
ATOM 669 N N . GLN A 1 88 ? -16.746 7.653 6.861 1.00 98.12 88 GLN A N 1
ATOM 670 C CA . GLN A 1 88 ? -16.838 8.314 8.165 1.00 98.12 88 GLN A CA 1
ATOM 671 C C . GLN A 1 88 ? -15.904 9.519 8.271 1.00 98.12 88 GLN A C 1
ATOM 673 O O . GLN A 1 88 ? -16.314 10.561 8.787 1.00 98.12 88 GLN A O 1
ATOM 678 N N . MET A 1 89 ? -14.685 9.413 7.744 1.00 97.38 89 MET A N 1
ATOM 679 C CA . MET A 1 89 ? -13.744 10.530 7.637 1.00 97.38 89 MET A CA 1
ATOM 680 C C . MET A 1 89 ? -14.352 11.686 6.835 1.00 97.38 89 MET A C 1
ATOM 682 O O . MET A 1 89 ? -14.389 12.820 7.313 1.00 97.38 89 MET A O 1
ATOM 686 N N . LYS A 1 90 ? -14.930 11.398 5.659 1.00 96.00 90 LYS A N 1
ATOM 687 C CA . LYS A 1 90 ? -15.613 12.403 4.826 1.00 96.00 90 LYS A CA 1
ATOM 688 C C . LYS A 1 90 ? -16.821 13.023 5.532 1.00 96.00 90 LYS A C 1
ATOM 690 O O . LYS A 1 90 ? -16.932 14.246 5.579 1.00 96.00 90 LYS A O 1
ATOM 695 N N . LYS A 1 91 ? -17.706 12.200 6.106 1.00 97.12 91 LYS A N 1
ATOM 696 C CA . LYS A 1 91 ? -18.936 12.636 6.793 1.00 97.12 91 LYS A CA 1
ATOM 697 C C . LYS A 1 91 ? -18.636 13.565 7.968 1.00 97.12 91 LYS A C 1
ATOM 699 O O . LYS A 1 91 ? -19.355 14.537 8.178 1.00 97.12 91 LYS A O 1
ATOM 704 N N . ASN A 1 92 ? -17.576 13.273 8.717 1.00 96.88 92 ASN A N 1
ATOM 705 C CA . ASN A 1 92 ? -17.208 14.025 9.914 1.00 96.88 92 ASN A CA 1
ATOM 706 C C . ASN A 1 92 ? -16.108 15.072 9.671 1.00 96.88 92 ASN A C 1
ATOM 708 O O . ASN A 1 92 ? -15.672 15.695 10.633 1.00 96.88 92 ASN A O 1
ATOM 712 N N . LYS A 1 93 ? -15.667 15.274 8.418 1.00 96.94 93 LYS A N 1
ATOM 713 C CA . LYS A 1 93 ? -14.571 16.191 8.049 1.00 96.94 93 LYS A CA 1
ATOM 714 C C . LYS A 1 93 ? -13.309 15.966 8.901 1.00 96.94 93 LYS A C 1
ATOM 716 O O . LYS A 1 93 ? -12.734 16.913 9.426 1.00 96.94 93 LYS A O 1
ATOM 721 N N . SER A 1 94 ? -12.916 14.701 9.052 1.00 96.56 94 SER A N 1
ATOM 722 C CA . SER A 1 94 ? -11.777 14.264 9.868 1.00 96.56 94 SER A CA 1
ATOM 723 C C . SER A 1 94 ? -10.758 13.502 9.023 1.00 96.56 94 SER A C 1
ATOM 725 O O . SER A 1 94 ? -11.133 12.769 8.108 1.00 96.56 94 SER A O 1
ATOM 727 N N . ASP A 1 95 ? -9.478 13.618 9.375 1.00 95.00 95 ASP A N 1
ATOM 728 C CA . ASP A 1 95 ? -8.378 12.891 8.727 1.00 95.00 95 ASP A CA 1
ATOM 729 C C . ASP A 1 95 ? -8.193 11.457 9.251 1.00 95.00 95 ASP A C 1
ATOM 731 O O . ASP A 1 95 ? -7.421 10.679 8.688 1.00 95.00 95 ASP A O 1
ATOM 735 N N . TYR A 1 96 ? -8.898 11.096 10.324 1.00 96.75 96 TYR A N 1
ATOM 736 C CA . TYR A 1 96 ? -8.822 9.783 10.957 1.00 96.75 96 TYR A CA 1
ATOM 737 C C . TYR A 1 96 ? -10.140 9.386 11.630 1.00 96.75 96 TYR A C 1
ATOM 739 O O . TYR A 1 96 ? -11.048 10.200 11.831 1.00 96.75 96 TYR A O 1
ATOM 747 N N . VAL A 1 97 ? -10.213 8.114 12.009 1.00 98.31 97 VAL A N 1
ATOM 748 C CA . VAL A 1 97 ? -11.187 7.556 12.954 1.00 98.31 97 VAL A CA 1
ATOM 749 C C . VAL A 1 97 ? -10.444 6.936 14.138 1.00 98.31 97 VAL A C 1
ATOM 751 O O . VAL A 1 97 ? -9.219 6.854 14.145 1.00 98.31 97 VAL A O 1
ATOM 754 N N . CYS A 1 98 ? -11.170 6.486 15.148 1.00 98.38 98 CYS A N 1
ATOM 755 C CA . CYS A 1 98 ? -10.609 5.931 16.369 1.00 98.38 98 CYS A CA 1
ATOM 756 C C . CYS A 1 98 ? -10.780 4.408 16.401 1.00 98.38 98 CYS A C 1
ATOM 758 O O . CYS A 1 98 ? -11.865 3.899 16.136 1.00 98.38 98 CYS A O 1
ATOM 760 N N . LEU A 1 99 ? -9.732 3.674 16.767 1.00 98.38 99 LEU A N 1
ATOM 761 C CA . LEU A 1 99 ? -9.804 2.259 17.120 1.00 98.38 99 LEU A CA 1
ATOM 762 C C . LEU A 1 99 ? -9.742 2.129 18.645 1.00 98.38 99 LEU A C 1
ATOM 764 O O . LEU A 1 99 ? -8.742 2.478 19.273 1.00 98.38 99 LEU A O 1
ATOM 768 N N . ASP A 1 100 ? -10.823 1.643 19.238 1.00 97.94 100 ASP A N 1
ATOM 769 C CA . ASP A 1 100 ? -10.942 1.420 20.673 1.00 97.94 100 ASP A CA 1
ATOM 770 C C . ASP A 1 100 ? -10.531 -0.010 21.023 1.00 97.94 100 ASP A C 1
ATOM 772 O O . ASP A 1 100 ? -11.302 -0.948 20.832 1.00 97.94 100 ASP A O 1
ATOM 776 N N . ALA A 1 101 ? -9.312 -0.160 21.538 1.00 96.56 101 ALA A N 1
ATOM 777 C CA . ALA A 1 101 ? -8.773 -1.423 22.037 1.00 96.56 101 ALA A CA 1
ATOM 778 C C . ALA A 1 101 ? -8.819 -1.530 23.575 1.00 96.56 101 ALA A C 1
ATOM 780 O O . ALA A 1 101 ? -8.304 -2.493 24.140 1.00 96.56 101 ALA A O 1
ATOM 781 N N . THR A 1 102 ? -9.446 -0.568 24.266 1.00 95.00 102 THR A N 1
ATOM 782 C CA . THR A 1 102 ? -9.403 -0.461 25.739 1.00 95.00 102 THR A CA 1
ATOM 783 C C . THR A 1 102 ? -10.136 -1.595 26.460 1.00 95.00 102 THR A C 1
ATOM 785 O O . THR A 1 102 ? -9.917 -1.818 27.646 1.00 95.00 102 THR A O 1
ATOM 788 N N . LYS A 1 103 ? -11.005 -2.324 25.746 1.00 92.06 103 LYS A N 1
ATOM 789 C CA . LYS A 1 103 ? -11.806 -3.442 26.269 1.00 92.06 103 LYS A CA 1
ATOM 790 C C . LYS A 1 103 ? -11.251 -4.829 25.935 1.00 92.06 103 LYS A C 1
ATOM 792 O O . LYS A 1 103 ? -11.906 -5.822 26.254 1.00 92.06 103 LYS A O 1
ATOM 797 N N . ILE A 1 104 ? -10.086 -4.919 25.289 1.00 92.00 104 ILE A N 1
ATOM 798 C CA . ILE A 1 104 ? -9.427 -6.213 25.074 1.00 92.00 104 ILE A CA 1
ATOM 799 C C . ILE A 1 104 ? -9.091 -6.800 26.453 1.00 92.00 104 ILE A C 1
ATOM 801 O O . ILE A 1 104 ? -8.488 -6.124 27.284 1.00 92.00 104 ILE A O 1
ATOM 805 N N . LYS A 1 105 ? -9.559 -8.030 26.719 1.00 81.12 105 LYS A N 1
ATOM 806 C CA . LYS A 1 105 ? -9.492 -8.657 28.054 1.00 81.12 105 LYS A CA 1
ATOM 807 C C . LYS A 1 105 ? -8.056 -8.909 28.508 1.00 81.12 105 LYS A C 1
ATOM 809 O O . LYS A 1 105 ? -7.722 -8.658 29.663 1.00 81.12 105 LYS A O 1
ATOM 814 N N . ASP A 1 106 ? -7.230 -9.407 27.596 1.00 85.38 106 ASP A N 1
ATOM 815 C CA . ASP A 1 106 ? -5.806 -9.605 27.837 1.00 85.38 106 ASP A CA 1
ATOM 816 C C . ASP A 1 106 ? -5.071 -8.265 27.788 1.00 85.38 106 ASP A C 1
ATOM 818 O O . ASP A 1 106 ? -5.453 -7.352 27.052 1.00 85.38 106 ASP A O 1
ATOM 822 N N . LYS A 1 107 ? -3.958 -8.149 28.522 1.00 88.69 107 LYS A N 1
ATOM 823 C CA . LYS A 1 107 ? -3.130 -6.939 28.467 1.00 88.69 107 LYS A CA 1
ATOM 824 C C . LYS A 1 107 ? -2.656 -6.697 27.034 1.00 88.69 107 LYS A C 1
ATOM 826 O O . LYS A 1 107 ? -1.915 -7.510 26.471 1.00 88.69 107 LYS A O 1
ATOM 831 N N . PHE A 1 108 ? -3.029 -5.551 26.464 1.00 93.88 108 PHE A N 1
ATOM 832 C CA . PHE A 1 108 ? -2.659 -5.168 25.100 1.00 93.88 108 PHE A CA 1
ATOM 833 C C . PHE A 1 108 ? -1.138 -5.189 24.919 1.00 93.88 108 PHE A C 1
ATOM 835 O O . PHE A 1 108 ? -0.628 -5.687 23.917 1.00 93.88 108 PHE A O 1
ATOM 842 N N . SER A 1 109 ? -0.411 -4.703 25.926 1.00 94.12 109 SER A N 1
ATOM 843 C CA . SER A 1 109 ? 1.054 -4.724 25.985 1.00 94.12 109 SER A CA 1
ATOM 844 C C . SER A 1 109 ? 1.675 -6.125 25.875 1.00 94.12 109 SER A C 1
ATOM 846 O O . SER A 1 109 ? 2.788 -6.248 25.369 1.00 94.12 109 SER A O 1
ATOM 848 N N . GLN A 1 110 ? 0.968 -7.179 26.295 1.00 93.50 110 GLN A N 1
ATOM 849 C CA . GLN A 1 110 ? 1.432 -8.567 26.197 1.00 93.50 110 GLN A CA 1
ATOM 850 C C . GLN A 1 110 ? 1.046 -9.216 24.864 1.00 93.50 110 GLN A C 1
ATOM 852 O O . GLN A 1 110 ? 1.864 -9.909 24.265 1.00 93.50 110 GLN A O 1
ATOM 857 N N . ARG A 1 111 ? -0.180 -8.981 24.374 1.00 93.88 111 ARG A N 1
ATOM 858 C CA . ARG A 1 111 ? -0.664 -9.549 23.099 1.00 93.88 111 ARG A CA 1
ATOM 859 C C . ARG A 1 111 ? -0.028 -8.882 21.879 1.00 93.88 111 ARG A C 1
ATOM 861 O O . ARG A 1 111 ? 0.266 -9.550 20.892 1.00 93.88 111 ARG A O 1
ATOM 868 N N . PHE A 1 112 ? 0.201 -7.571 21.948 1.00 95.50 112 PHE A N 1
ATOM 869 C CA . PHE A 1 112 ? 0.677 -6.752 20.832 1.00 95.50 112 PHE A CA 1
ATOM 870 C C . PHE A 1 112 ? 1.862 -5.854 21.233 1.00 95.50 112 PHE A C 1
ATOM 872 O O . PHE A 1 112 ? 1.789 -4.632 21.069 1.00 95.50 112 PHE A O 1
ATOM 879 N N . PRO A 1 113 ? 2.983 -6.417 21.724 1.00 95.69 113 PRO A N 1
ATOM 880 C CA . PRO A 1 113 ? 4.073 -5.648 22.334 1.00 95.69 113 PRO A CA 1
ATOM 881 C C . PRO A 1 113 ? 4.684 -4.611 21.384 1.00 95.69 113 PRO A C 1
ATOM 883 O O . PRO A 1 113 ? 4.927 -3.470 21.776 1.00 95.69 113 PRO A O 1
ATOM 886 N N . THR A 1 114 ? 4.872 -4.967 20.110 1.00 95.31 114 THR A N 1
ATOM 887 C CA . THR A 1 114 ? 5.396 -4.048 19.088 1.00 95.31 114 THR A CA 1
ATOM 888 C C . THR A 1 114 ? 4.442 -2.885 18.824 1.00 95.31 114 THR A C 1
ATOM 890 O O . THR A 1 114 ? 4.877 -1.739 18.739 1.00 95.31 114 THR A O 1
ATOM 893 N N . ILE A 1 115 ? 3.135 -3.163 18.730 1.00 95.81 115 ILE A N 1
ATOM 894 C CA . ILE A 1 115 ? 2.115 -2.127 18.521 1.00 95.81 115 ILE A CA 1
ATOM 895 C C . ILE A 1 115 ? 2.059 -1.209 19.742 1.00 95.81 115 ILE A C 1
ATOM 897 O O . ILE A 1 115 ? 2.102 0.008 19.592 1.00 95.81 115 ILE A O 1
ATOM 901 N N . TYR A 1 116 ? 2.037 -1.789 20.944 1.00 95.88 116 TYR A N 1
ATOM 902 C CA . TYR A 1 116 ? 2.030 -1.051 22.201 1.00 95.88 116 TYR A CA 1
ATO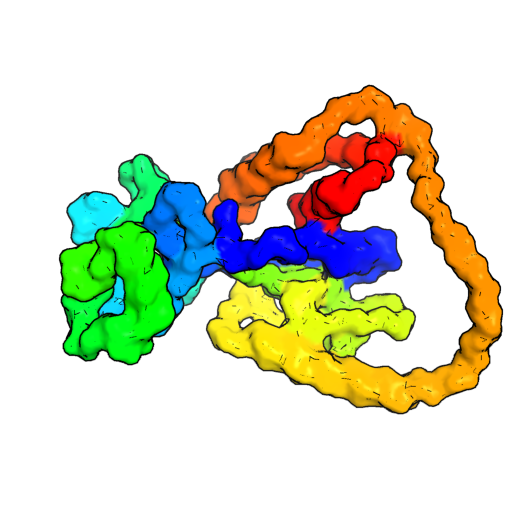M 903 C C . TYR A 1 116 ? 3.226 -0.102 22.305 1.00 95.88 116 TYR A C 1
ATOM 905 O O . TYR A 1 116 ? 3.036 1.090 22.531 1.00 95.88 116 TYR A O 1
ATOM 913 N N . LYS A 1 117 ? 4.449 -0.595 22.061 1.00 95.38 117 LYS A N 1
ATOM 914 C CA . LYS A 1 117 ? 5.672 0.221 22.088 1.00 95.38 117 LYS A CA 1
ATOM 915 C C . LYS A 1 117 ? 5.588 1.413 21.129 1.00 95.38 117 LYS A C 1
ATOM 917 O O . LYS A 1 117 ? 5.922 2.527 21.523 1.00 95.38 117 LYS A O 1
ATOM 922 N N . ASN A 1 118 ? 5.116 1.192 19.901 1.00 93.62 118 ASN A N 1
ATOM 923 C CA . ASN A 1 118 ? 4.994 2.253 18.898 1.00 93.62 118 ASN A CA 1
ATOM 924 C C . ASN A 1 118 ? 3.915 3.282 19.255 1.00 93.62 118 ASN A C 1
ATOM 926 O O . ASN A 1 118 ? 4.114 4.471 19.027 1.00 93.62 118 ASN A O 1
ATOM 930 N N . CYS A 1 119 ? 2.793 2.852 19.835 1.00 94.94 119 CYS A N 1
ATOM 931 C CA . CYS A 1 119 ? 1.766 3.772 20.319 1.00 94.94 119 CYS A CA 1
ATOM 932 C C . CYS A 1 119 ? 2.270 4.607 21.508 1.00 94.94 119 CYS A C 1
ATOM 934 O O . CYS A 1 119 ? 2.089 5.823 21.514 1.00 94.94 119 CYS A O 1
ATOM 936 N N . ILE A 1 120 ? 2.951 3.983 22.475 1.00 95.62 120 ILE A N 1
ATOM 937 C CA . ILE A 1 120 ? 3.498 4.674 23.653 1.00 95.62 120 ILE A CA 1
ATOM 938 C C . ILE A 1 120 ? 4.559 5.703 23.263 1.00 95.62 120 ILE A C 1
ATOM 940 O O . ILE A 1 120 ? 4.563 6.792 23.823 1.00 95.62 120 ILE A O 1
ATOM 944 N N . ALA A 1 121 ? 5.403 5.406 22.270 1.00 93.69 121 ALA A N 1
ATOM 945 C CA . ALA A 1 121 ? 6.378 6.362 21.737 1.00 93.69 121 ALA A CA 1
ATOM 946 C C . ALA A 1 121 ? 5.740 7.632 21.134 1.00 93.69 121 ALA A C 1
ATOM 948 O O . ALA A 1 121 ? 6.443 8.601 20.868 1.00 93.69 121 ALA A O 1
ATOM 949 N N . LEU A 1 122 ? 4.423 7.617 20.907 1.00 93.44 122 LEU A N 1
ATOM 950 C CA . LEU A 1 122 ? 3.623 8.722 20.381 1.00 93.44 122 LEU A CA 1
ATOM 951 C C . LEU A 1 122 ? 2.567 9.199 21.399 1.00 93.44 122 LEU A C 1
ATOM 953 O O . LEU A 1 122 ? 1.547 9.766 21.009 1.00 93.44 122 LEU A O 1
ATOM 957 N N . ASP A 1 123 ? 2.770 8.917 22.693 1.00 93.62 123 ASP A N 1
ATOM 958 C CA . ASP A 1 123 ? 1.893 9.290 23.818 1.00 93.62 123 ASP A CA 1
ATOM 959 C C . ASP A 1 123 ? 0.446 8.755 23.743 1.00 93.62 123 ASP A C 1
ATOM 961 O O . ASP A 1 123 ? -0.495 9.251 24.392 1.00 93.62 123 ASP A O 1
ATOM 965 N N . ILE A 1 124 ? 0.265 7.671 22.986 1.00 94.88 124 ILE A N 1
ATOM 966 C CA . ILE A 1 124 ? -0.990 6.937 22.848 1.00 94.88 124 ILE A CA 1
ATOM 967 C C . ILE A 1 124 ? -0.856 5.648 23.652 1.00 94.88 124 ILE A C 1
ATOM 969 O O . ILE A 1 124 ? -0.146 4.733 23.256 1.00 94.88 124 ILE A O 1
ATOM 973 N N . ASN A 1 125 ? -1.556 5.546 24.782 1.00 95.94 125 ASN A N 1
ATOM 974 C CA . ASN A 1 125 ? -1.660 4.286 25.515 1.00 95.94 125 ASN A CA 1
ATOM 975 C C . ASN A 1 125 ? -2.908 3.518 25.033 1.00 95.94 125 ASN A C 1
ATOM 977 O O . ASN A 1 125 ? -4.009 3.939 25.395 1.00 95.94 125 ASN A O 1
ATOM 981 N N . PRO A 1 126 ? -2.772 2.406 24.278 1.00 95.81 126 PRO A N 1
ATOM 982 C CA . PRO A 1 126 ? -3.908 1.643 23.743 1.00 95.81 126 PRO A CA 1
ATOM 983 C C . PRO A 1 126 ? -4.847 1.054 24.802 1.00 95.81 126 PRO A C 1
ATOM 985 O O . PRO A 1 126 ? -6.001 0.763 24.504 1.00 95.81 126 PRO A O 1
ATOM 988 N N . GLU A 1 127 ? -4.364 0.880 26.035 1.00 95.75 127 GLU A N 1
ATOM 989 C CA . GLU A 1 127 ? -5.149 0.347 27.155 1.00 95.75 127 GLU A CA 1
ATOM 990 C C . GLU A 1 127 ? -6.016 1.434 27.815 1.00 95.75 127 GLU A C 1
ATOM 992 O O . GLU A 1 127 ? -6.898 1.127 28.612 1.00 95.75 127 GLU A O 1
ATOM 997 N N . LYS A 1 128 ? -5.780 2.717 27.501 1.00 95.31 128 LYS A N 1
ATOM 998 C CA . LYS A 1 128 ? -6.459 3.861 28.141 1.00 95.31 128 LYS A CA 1
ATOM 999 C C . LYS A 1 128 ? -7.071 4.862 27.161 1.00 95.31 128 LYS A C 1
ATOM 1001 O O . LYS A 1 128 ? -7.974 5.602 27.535 1.00 95.31 128 LYS A O 1
ATOM 1006 N N . LYS A 1 129 ? -6.554 4.939 25.936 1.00 95.56 129 LYS A N 1
ATOM 1007 C CA . LYS A 1 129 ? -6.929 5.914 24.906 1.00 95.56 129 LYS A CA 1
ATOM 1008 C C . LYS A 1 129 ? -7.228 5.193 23.597 1.00 95.56 129 LYS A C 1
ATOM 1010 O O . LYS A 1 129 ? -6.648 4.149 23.307 1.00 95.56 129 LYS A O 1
ATOM 1015 N N . TYR A 1 130 ? -8.091 5.787 22.778 1.00 97.00 130 TYR A N 1
ATOM 1016 C CA . TYR A 1 130 ? -8.331 5.288 21.427 1.00 97.00 130 TYR A CA 1
ATOM 1017 C C . TYR A 1 130 ? -7.117 5.540 20.537 1.00 97.00 130 TYR A C 1
ATOM 1019 O O . TYR A 1 130 ? -6.439 6.559 20.667 1.00 97.00 130 TYR A O 1
ATOM 1027 N N . ILE A 1 131 ? -6.863 4.611 19.620 1.00 97.12 131 ILE A N 1
ATOM 1028 C CA . ILE A 1 131 ? -5.774 4.700 18.653 1.00 97.12 131 ILE A CA 1
ATOM 1029 C C . ILE A 1 131 ? -6.308 5.421 17.408 1.00 97.12 131 ILE A C 1
ATOM 1031 O O . ILE A 1 131 ? -7.210 4.890 16.756 1.00 97.12 131 ILE A O 1
ATOM 1035 N N . PRO A 1 132 ? -5.789 6.601 17.035 1.00 97.00 132 PRO A N 1
ATOM 1036 C CA . PRO A 1 132 ? -6.174 7.254 15.791 1.00 97.00 132 PRO A CA 1
ATOM 1037 C C . PRO A 1 132 ? -5.686 6.424 14.601 1.00 97.00 132 PRO A C 1
ATOM 1039 O O . PRO A 1 132 ? -4.506 6.080 14.513 1.00 97.00 132 PRO A O 1
ATOM 1042 N N . VAL A 1 133 ? -6.577 6.096 13.674 1.00 97.50 133 VAL A N 1
ATOM 1043 C CA . VAL A 1 133 ? -6.272 5.277 12.502 1.00 97.50 133 VAL A CA 1
ATOM 1044 C C . VAL A 1 133 ? -6.912 5.844 11.241 1.00 97.50 133 VAL A C 1
ATOM 1046 O O . VAL A 1 133 ? -7.994 6.426 11.270 1.00 97.50 133 VAL A O 1
ATOM 1049 N N . ALA A 1 134 ? -6.242 5.645 10.114 1.00 96.56 134 ALA A N 1
ATOM 1050 C CA . ALA A 1 134 ? -6.750 5.966 8.791 1.00 96.56 134 ALA A CA 1
ATOM 1051 C C . ALA A 1 134 ? -6.315 4.884 7.790 1.00 96.56 134 ALA A C 1
ATOM 1053 O O . ALA A 1 134 ? -5.316 4.192 8.026 1.00 96.56 134 ALA A O 1
ATOM 1054 N N . PRO A 1 135 ? -7.012 4.737 6.654 1.00 96.31 135 PRO A N 1
ATOM 1055 C CA . PRO A 1 135 ? -6.587 3.809 5.626 1.00 96.31 135 PRO A CA 1
ATOM 1056 C C . PRO A 1 135 ? -5.254 4.241 5.005 1.00 96.31 135 PRO A C 1
ATOM 1058 O O . PRO A 1 135 ? -4.951 5.432 4.909 1.00 96.31 135 PRO A O 1
ATOM 1061 N N . ALA A 1 136 ? -4.472 3.282 4.520 1.00 95.19 136 ALA A N 1
ATOM 1062 C CA . ALA A 1 136 ? -3.246 3.544 3.768 1.00 95.19 136 ALA A CA 1
ATOM 1063 C C . ALA A 1 136 ? -3.069 2.518 2.647 1.00 95.19 136 ALA A C 1
ATOM 1065 O O . ALA A 1 136 ? -3.441 1.357 2.817 1.00 95.19 136 ALA A O 1
ATOM 1066 N N . ALA A 1 137 ? -2.499 2.932 1.510 1.00 95.25 137 ALA A N 1
ATOM 1067 C CA . ALA A 1 137 ? -2.105 1.987 0.465 1.00 95.25 137 ALA A CA 1
ATOM 1068 C C . ALA A 1 137 ? -1.075 1.003 1.037 1.00 95.25 137 ALA A C 1
ATOM 1070 O O . ALA A 1 137 ? -0.175 1.422 1.769 1.00 95.25 137 ALA A O 1
ATOM 1071 N N . HIS A 1 138 ? -1.246 -0.288 0.759 1.00 94.19 138 HIS A N 1
ATOM 1072 C CA . HIS A 1 138 ? -0.498 -1.332 1.456 1.00 94.19 138 HIS A CA 1
ATOM 1073 C C . HIS A 1 138 ? 0.101 -2.379 0.529 1.00 94.19 138 HIS A C 1
ATOM 1075 O O . HIS A 1 138 ? 1.257 -2.727 0.719 1.00 94.19 138 HIS A O 1
ATOM 1081 N N . TYR A 1 139 ? -0.654 -2.874 -0.452 1.00 94.94 139 TYR A N 1
ATOM 1082 C CA . TYR A 1 139 ? -0.198 -3.983 -1.288 1.00 94.94 139 TYR A CA 1
ATOM 1083 C C . TYR A 1 139 ? -0.703 -3.853 -2.724 1.00 94.94 139 TYR A C 1
ATOM 1085 O O . TYR A 1 139 ? -1.843 -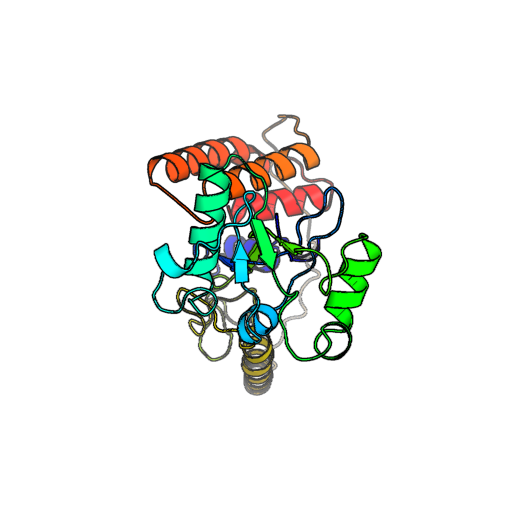3.425 -2.934 1.00 94.94 139 TYR A O 1
ATOM 1093 N N . THR A 1 140 ? 0.129 -4.244 -3.686 1.00 96.38 140 THR A N 1
ATOM 1094 C CA . THR A 1 140 ? -0.220 -4.296 -5.115 1.00 96.38 140 THR A CA 1
ATOM 1095 C C . THR A 1 140 ? -0.549 -5.736 -5.502 1.00 96.38 140 THR A C 1
ATOM 1097 O O . THR A 1 140 ? 0.312 -6.601 -5.403 1.00 96.38 140 THR A O 1
ATOM 1100 N N . MET A 1 141 ? -1.795 -6.020 -5.903 1.00 96.12 141 MET A N 1
ATOM 1101 C CA . MET A 1 141 ? -2.170 -7.364 -6.379 1.00 96.12 141 MET A CA 1
ATOM 1102 C C . MET A 1 141 ? -1.815 -7.573 -7.852 1.00 96.12 141 MET A C 1
ATOM 1104 O O . MET A 1 141 ? -1.565 -8.701 -8.269 1.00 96.12 141 MET A O 1
ATOM 1108 N N . GLY A 1 142 ? -1.824 -6.491 -8.631 1.00 96.88 142 GLY A N 1
ATOM 1109 C CA . GLY A 1 142 ? -1.360 -6.492 -10.008 1.00 96.88 142 GLY A CA 1
ATOM 1110 C C . GLY A 1 142 ? 0.155 -6.435 -10.143 1.00 96.88 142 GLY A C 1
ATOM 1111 O O . GLY A 1 142 ? 0.893 -6.279 -9.176 1.00 96.88 142 GLY A O 1
ATOM 1112 N N . GLY A 1 143 ? 0.626 -6.495 -11.384 1.00 97.94 143 GLY A N 1
ATOM 1113 C CA . GLY A 1 143 ? 2.049 -6.401 -11.683 1.00 97.94 143 GLY A CA 1
ATOM 1114 C C . GLY A 1 143 ? 2.413 -7.078 -12.991 1.00 97.94 143 GLY A C 1
ATOM 1115 O O . GLY A 1 143 ? 1.599 -7.174 -13.912 1.00 97.94 143 GLY A O 1
ATOM 1116 N N . ILE A 1 144 ? 3.655 -7.551 -13.069 1.00 98.56 144 ILE A N 1
ATOM 1117 C CA . ILE A 1 144 ? 4.185 -8.328 -14.191 1.00 98.56 144 ILE A CA 1
ATOM 1118 C C . ILE A 1 144 ? 3.376 -9.617 -14.316 1.00 98.56 144 ILE A C 1
ATOM 1120 O O . ILE A 1 144 ? 3.347 -10.423 -13.387 1.00 98.56 144 ILE A O 1
ATOM 1124 N N . LYS A 1 145 ? 2.728 -9.823 -15.464 1.00 98.19 145 LYS A N 1
ATOM 1125 C CA . LYS A 1 145 ? 1.983 -11.051 -15.727 1.00 98.19 145 LYS A CA 1
ATOM 1126 C C . LYS A 1 145 ? 2.964 -12.204 -15.899 1.00 98.19 145 LYS A C 1
ATOM 1128 O O . LYS A 1 145 ? 3.803 -12.173 -16.803 1.00 98.19 145 LYS A O 1
ATOM 1133 N N . THR A 1 146 ? 2.809 -13.228 -15.073 1.00 97.88 146 THR A N 1
ATOM 1134 C CA . THR A 1 146 ? 3.607 -14.452 -15.140 1.00 97.88 146 THR A CA 1
ATOM 1135 C C . THR A 1 146 ? 2.722 -15.683 -15.303 1.00 97.88 146 THR A C 1
ATOM 1137 O O . THR A 1 146 ? 1.507 -15.636 -15.101 1.00 97.88 146 THR A O 1
ATOM 1140 N N . ASP A 1 147 ? 3.323 -16.789 -15.731 1.00 96.50 147 ASP A N 1
ATOM 1141 C CA . ASP A 1 147 ? 2.708 -18.109 -15.628 1.00 96.50 147 ASP A CA 1
ATOM 1142 C C . ASP A 1 147 ? 2.849 -18.692 -14.205 1.00 96.50 147 ASP A C 1
ATOM 1144 O O . ASP A 1 147 ? 3.405 -18.076 -13.293 1.00 96.50 147 ASP A O 1
ATOM 1148 N N . THR A 1 148 ? 2.372 -19.924 -13.996 1.00 96.00 148 THR A N 1
ATOM 1149 C CA . THR A 1 148 ? 2.444 -20.603 -12.688 1.00 96.00 148 THR A CA 1
ATOM 1150 C C . THR A 1 148 ? 3.868 -20.953 -12.237 1.00 96.00 148 THR A C 1
ATOM 1152 O O . THR A 1 148 ? 4.042 -21.412 -11.105 1.00 96.00 148 THR A O 1
ATOM 1155 N N . TRP A 1 149 ? 4.869 -20.751 -13.098 1.00 96.31 149 TRP A N 1
ATOM 1156 C CA . TRP A 1 149 ? 6.296 -20.956 -12.851 1.00 96.31 149 TRP A CA 1
ATOM 1157 C C . TRP A 1 149 ? 7.071 -19.637 -12.730 1.00 96.31 149 TRP A C 1
ATOM 1159 O O . TRP A 1 149 ? 8.289 -19.660 -12.572 1.00 96.31 149 TRP A O 1
ATOM 1169 N N . GLY A 1 150 ? 6.378 -18.493 -12.753 1.00 96.75 150 GLY A N 1
ATOM 1170 C CA . GLY A 1 150 ? 6.983 -17.171 -12.612 1.00 96.75 150 GLY A CA 1
ATOM 1171 C C . GLY A 1 150 ? 7.625 -16.642 -13.894 1.00 96.75 150 GLY A C 1
ATOM 1172 O O . GLY A 1 150 ? 8.327 -15.634 -13.840 1.00 96.75 150 GLY A O 1
ATOM 1173 N N . GLN A 1 151 ? 7.410 -17.285 -15.043 1.00 96.94 151 GLN A N 1
ATOM 1174 C CA . GLN A 1 151 ? 7.952 -16.825 -16.317 1.00 96.94 151 GLN A CA 1
ATOM 1175 C C . GLN A 1 151 ? 7.045 -15.757 -16.935 1.00 96.94 151 GLN A C 1
ATOM 1177 O O . GLN A 1 151 ? 5.824 -15.911 -16.990 1.00 96.94 151 GLN A O 1
ATOM 1182 N N . SER A 1 152 ? 7.640 -14.660 -17.406 1.00 97.31 152 SER A N 1
ATOM 1183 C CA . SER A 1 152 ? 6.925 -13.620 -18.153 1.00 97.31 152 SER A CA 1
ATOM 1184 C C . SER A 1 152 ? 6.716 -14.015 -19.625 1.00 97.31 152 SER A C 1
ATOM 1186 O O . SER A 1 152 ? 7.160 -15.069 -20.077 1.00 97.31 152 SER A O 1
ATOM 1188 N N . ASN A 1 153 ? 6.090 -13.147 -20.429 1.00 96.31 153 ASN A N 1
ATOM 1189 C CA . ASN A 1 153 ? 6.014 -13.364 -21.881 1.00 96.31 153 ASN A CA 1
ATOM 1190 C C . ASN A 1 153 ? 7.345 -13.138 -22.623 1.00 96.31 153 ASN A C 1
ATOM 1192 O O . ASN A 1 153 ? 7.371 -13.284 -23.845 1.00 96.31 153 ASN A O 1
ATOM 1196 N N . LEU A 1 154 ? 8.413 -12.749 -21.922 1.00 94.69 154 LEU A N 1
ATOM 1197 C CA . LEU A 1 154 ? 9.762 -12.681 -22.465 1.00 94.69 154 LEU A CA 1
ATOM 1198 C C . LEU A 1 154 ? 10.559 -13.899 -21.988 1.00 94.69 154 LEU A C 1
ATOM 1200 O O . LEU A 1 154 ? 10.699 -14.137 -20.787 1.00 94.69 154 LEU A O 1
ATOM 1204 N N . THR A 1 155 ? 11.089 -14.668 -22.939 1.00 89.12 155 THR A N 1
ATOM 1205 C CA . THR A 1 155 ? 11.933 -15.834 -22.654 1.00 89.12 155 THR A CA 1
ATOM 1206 C C . THR A 1 155 ? 13.110 -15.438 -21.767 1.00 89.12 155 THR A C 1
ATOM 1208 O O . THR A 1 155 ? 13.757 -14.421 -22.005 1.00 89.12 155 THR A O 1
ATOM 1211 N N . ASN A 1 156 ? 13.392 -16.257 -20.752 1.00 88.88 156 ASN A N 1
ATOM 1212 C CA . ASN A 1 156 ? 14.448 -16.046 -19.755 1.00 88.88 156 ASN A CA 1
ATOM 1213 C C . ASN A 1 156 ? 14.266 -14.830 -18.832 1.00 88.88 156 ASN A C 1
ATOM 1215 O O . ASN A 1 156 ? 15.174 -14.525 -18.060 1.00 88.88 156 ASN A O 1
ATOM 1219 N N . LEU A 1 157 ? 13.099 -14.178 -18.840 1.00 94.69 157 LEU A N 1
ATOM 1220 C CA . LEU A 1 157 ? 12.742 -13.194 -17.825 1.00 94.69 157 LEU A CA 1
ATOM 1221 C C . LEU A 1 157 ? 11.663 -13.751 -16.895 1.00 94.69 157 LEU A C 1
ATOM 1223 O O . LEU A 1 157 ? 10.527 -14.006 -17.309 1.00 94.69 157 LEU A O 1
ATOM 1227 N N . TYR A 1 158 ? 12.030 -13.875 -15.623 1.00 97.06 158 TYR A N 1
ATOM 1228 C CA . TYR A 1 158 ? 11.173 -14.357 -14.548 1.00 97.06 158 TYR A CA 1
ATOM 1229 C C . TYR A 1 158 ? 10.899 -13.246 -13.533 1.00 97.06 158 TYR A C 1
ATOM 1231 O O . TYR A 1 158 ? 11.698 -12.321 -13.378 1.00 97.06 158 TYR A O 1
ATOM 1239 N N . ALA A 1 159 ? 9.781 -13.354 -12.824 1.00 97.50 159 ALA A N 1
ATOM 1240 C CA . ALA A 1 159 ? 9.427 -12.476 -11.719 1.00 97.50 159 ALA A CA 1
ATOM 1241 C C . ALA A 1 159 ? 8.610 -13.248 -10.669 1.00 97.50 159 ALA A C 1
ATOM 1243 O O . ALA A 1 159 ? 7.858 -14.165 -11.003 1.00 97.50 159 ALA A O 1
ATOM 1244 N N . CYS A 1 160 ? 8.735 -12.869 -9.397 1.00 97.25 160 CYS A N 1
ATOM 1245 C CA . CYS A 1 160 ? 7.938 -13.417 -8.298 1.00 97.25 160 CYS A CA 1
ATOM 1246 C C . CYS A 1 160 ? 7.728 -12.389 -7.182 1.00 97.25 160 CYS A C 1
ATOM 1248 O O . CYS A 1 160 ? 8.498 -11.437 -7.047 1.00 97.25 160 CYS A O 1
ATOM 1250 N N . GLY A 1 161 ? 6.732 -12.638 -6.331 1.00 96.25 161 GLY A N 1
ATOM 1251 C CA . GLY A 1 161 ? 6.380 -11.763 -5.215 1.00 96.25 161 GLY A CA 1
ATOM 1252 C C . GLY A 1 161 ? 5.523 -10.577 -5.657 1.00 96.25 161 GLY A C 1
ATOM 1253 O O . GLY A 1 161 ? 4.871 -10.619 -6.696 1.00 96.25 161 GLY A O 1
ATOM 1254 N N . GLU A 1 162 ? 5.535 -9.496 -4.879 1.00 97.25 162 GLU A N 1
ATOM 1255 C CA . GLU A 1 162 ? 4.603 -8.368 -5.057 1.00 97.25 162 GLU A CA 1
ATOM 1256 C C . GLU A 1 162 ? 4.751 -7.614 -6.392 1.00 97.25 162 GLU A C 1
ATOM 1258 O O . GLU A 1 162 ? 3.844 -6.902 -6.803 1.00 97.25 162 GLU A O 1
ATOM 1263 N N . CYS A 1 163 ? 5.859 -7.774 -7.123 1.00 97.31 163 CYS A N 1
ATOM 1264 C CA . CYS A 1 163 ? 5.985 -7.176 -8.454 1.00 97.31 163 CYS A CA 1
ATOM 1265 C C . CYS A 1 163 ? 5.201 -7.926 -9.546 1.00 97.31 163 CYS A C 1
ATOM 1267 O O . CYS A 1 163 ? 5.260 -7.527 -10.711 1.00 97.31 163 CYS A O 1
ATOM 1269 N N . THR A 1 164 ? 4.498 -9.010 -9.208 1.00 97.50 164 THR A N 1
ATOM 1270 C CA . THR A 1 164 ? 3.829 -9.892 -10.169 1.00 97.50 164 THR A CA 1
ATOM 1271 C C . THR A 1 164 ? 2.317 -9.911 -10.017 1.00 97.50 164 THR A C 1
ATOM 1273 O O . THR A 1 164 ? 1.795 -9.778 -8.919 1.00 97.50 164 THR A O 1
ATOM 1276 N N . SER A 1 165 ? 1.624 -10.151 -11.132 1.00 97.06 165 SER A N 1
ATOM 1277 C CA . SER A 1 165 ? 0.269 -10.699 -11.118 1.00 97.06 165 SER A CA 1
ATOM 1278 C C . SER A 1 165 ? 0.349 -12.168 -11.526 1.00 97.06 165 SER A C 1
ATOM 1280 O O . SER A 1 165 ? 0.455 -12.504 -12.710 1.00 97.06 165 SER A O 1
ATOM 1282 N N . THR A 1 166 ? 0.332 -13.039 -10.517 1.00 94.06 166 THR A N 1
ATOM 1283 C CA . THR A 1 166 ? 0.297 -14.504 -10.668 1.00 94.06 166 THR A CA 1
ATOM 1284 C C . THR A 1 166 ? -1.128 -15.055 -10.781 1.00 94.06 166 THR A C 1
ATOM 1286 O O . THR A 1 166 ? -1.323 -16.236 -11.066 1.00 94.06 166 THR A O 1
ATOM 1289 N N . GLY A 1 167 ? -2.134 -14.221 -10.497 1.00 91.12 167 GLY A N 1
ATOM 1290 C CA . GLY A 1 167 ? -3.539 -14.606 -10.357 1.00 91.12 167 GLY A CA 1
ATOM 1291 C C . GLY A 1 167 ? -3.938 -15.126 -8.968 1.00 91.12 167 GLY A C 1
ATOM 1292 O O . GLY A 1 167 ? -5.133 -15.223 -8.698 1.00 91.12 167 GLY A O 1
ATOM 1293 N N . VAL A 1 168 ? -2.994 -15.404 -8.055 1.00 92.31 168 VAL A N 1
ATOM 1294 C CA . VAL A 1 168 ? -3.292 -15.978 -6.720 1.00 92.31 168 VAL A CA 1
ATOM 1295 C C . VAL A 1 168 ? -4.156 -15.056 -5.854 1.00 92.31 168 VAL A C 1
ATOM 1297 O O . VAL A 1 168 ? -4.983 -15.534 -5.078 1.00 92.31 168 VAL A O 1
ATOM 1300 N N . HIS A 1 169 ? -3.988 -13.738 -5.980 1.00 93.00 169 HIS A N 1
ATOM 1301 C CA . HIS A 1 169 ? -4.725 -12.763 -5.167 1.00 93.00 169 HIS A CA 1
ATOM 1302 C C . HIS A 1 169 ? -6.038 -12.295 -5.801 1.00 93.00 169 HIS A C 1
ATOM 1304 O O . HIS A 1 169 ? -6.863 -11.700 -5.106 1.00 93.00 169 HIS A O 1
ATOM 1310 N N . GLY A 1 170 ? -6.236 -12.523 -7.104 1.00 92.56 170 GLY A N 1
ATOM 1311 C CA . GLY A 1 170 ? -7.342 -11.932 -7.861 1.00 92.56 170 GLY A CA 1
ATOM 1312 C C . GLY A 1 170 ? -7.506 -10.434 -7.563 1.00 92.56 170 GLY A C 1
ATOM 1313 O O . GLY A 1 170 ? -6.542 -9.673 -7.561 1.00 92.56 170 GLY A O 1
ATOM 1314 N N . ALA A 1 171 ? -8.732 -10.019 -7.239 1.00 92.19 171 ALA A N 1
ATOM 1315 C CA . ALA A 1 171 ? -9.050 -8.625 -6.926 1.00 92.19 171 ALA A CA 1
ATOM 1316 C C . ALA A 1 171 ? -8.743 -8.202 -5.474 1.00 92.19 171 ALA A C 1
ATOM 1318 O O . ALA A 1 171 ? -8.837 -7.016 -5.149 1.00 92.19 171 ALA A O 1
ATOM 1319 N N . ASN A 1 172 ? -8.436 -9.140 -4.569 1.00 88.44 172 ASN A N 1
ATOM 1320 C CA . ASN A 1 172 ? -8.195 -8.825 -3.163 1.00 88.44 172 ASN A CA 1
ATOM 1321 C C . ASN A 1 172 ? -7.354 -9.903 -2.473 1.00 88.44 172 ASN A C 1
A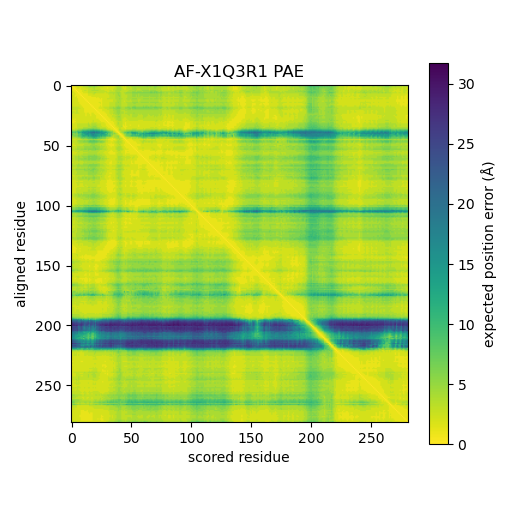TOM 1323 O O . ASN A 1 172 ? -7.772 -11.049 -2.319 1.00 88.44 172 ASN A O 1
ATOM 1327 N N . ARG A 1 173 ? -6.183 -9.506 -1.979 1.00 89.19 173 ARG A N 1
ATOM 1328 C CA . ARG A 1 173 ? -5.263 -10.405 -1.287 1.00 89.19 173 ARG A CA 1
ATOM 1329 C C . ARG A 1 173 ? -5.788 -10.829 0.097 1.00 89.19 173 ARG A C 1
ATOM 1331 O O . ARG A 1 173 ? -6.143 -9.984 0.923 1.00 89.19 173 ARG A O 1
ATOM 1338 N N . LEU A 1 174 ? -5.654 -12.118 0.417 1.00 83.44 174 LEU A N 1
ATOM 1339 C CA . LEU A 1 174 ? -5.801 -12.646 1.779 1.00 83.44 174 LEU A CA 1
ATOM 1340 C C . LEU A 1 174 ? -4.547 -12.372 2.639 1.00 83.44 174 LEU A C 1
ATOM 1342 O O . LEU A 1 174 ? -3.405 -12.390 2.157 1.00 83.44 174 LEU A O 1
ATOM 1346 N N . ALA A 1 175 ? -4.748 -12.101 3.931 1.00 77.12 175 ALA A N 1
ATOM 1347 C CA . ALA A 1 175 ? -3.655 -11.855 4.872 1.00 77.12 175 ALA A CA 1
ATOM 1348 C C . ALA A 1 175 ? -2.634 -13.012 4.867 1.00 77.12 175 ALA A C 1
ATOM 1350 O O . ALA A 1 175 ? -2.989 -14.158 4.640 1.00 77.12 175 ALA A O 1
ATOM 1351 N N . SER A 1 176 ? -1.352 -12.710 5.092 1.00 81.00 176 SER A N 1
ATOM 1352 C CA . SER A 1 176 ? -0.254 -13.703 5.132 1.00 81.00 176 SER A CA 1
ATOM 1353 C C . SER A 1 176 ? 0.109 -14.411 3.812 1.00 81.00 176 SER A C 1
ATOM 1355 O O . SER A 1 176 ? 1.187 -14.994 3.736 1.00 81.00 176 SER A O 1
ATOM 1357 N N . ASN A 1 177 ? -0.675 -14.273 2.735 1.00 88.31 177 ASN A N 1
ATOM 1358 C CA . ASN A 1 177 ? -0.364 -14.951 1.466 1.00 88.31 177 ASN A CA 1
ATOM 1359 C C . ASN A 1 177 ? 0.770 -14.316 0.637 1.00 88.31 177 ASN A C 1
ATOM 1361 O O . ASN A 1 177 ? 1.370 -15.014 -0.173 1.00 88.31 177 ASN A O 1
ATOM 1365 N N . SER A 1 178 ? 1.108 -13.032 0.817 1.00 89.69 178 SER A N 1
ATOM 1366 C CA . SER A 1 178 ? 2.135 -12.376 -0.021 1.00 89.69 178 SER A CA 1
ATOM 1367 C C . SER A 1 178 ? 3.534 -12.960 0.158 1.00 89.69 178 SER A C 1
ATOM 1369 O O . SER A 1 178 ? 4.273 -13.107 -0.808 1.00 89.69 178 SER A O 1
ATOM 1371 N N . LEU A 1 179 ? 3.914 -13.295 1.396 1.00 92.81 179 LEU A N 1
ATOM 1372 C CA . LEU A 1 179 ? 5.223 -13.889 1.665 1.00 92.81 179 LEU A CA 1
ATOM 1373 C C . LEU A 1 179 ? 5.295 -15.308 1.089 1.00 92.81 179 LEU A C 1
ATOM 1375 O O . LEU A 1 179 ? 6.303 -15.691 0.501 1.00 92.81 179 LEU A O 1
ATOM 1379 N N . LEU A 1 180 ? 4.199 -16.062 1.222 1.00 93.44 180 LEU A N 1
ATOM 1380 C CA . LEU A 1 180 ? 4.073 -17.406 0.665 1.00 93.44 180 LEU A CA 1
ATOM 1381 C C . LEU A 1 180 ? 4.165 -17.400 -0.864 1.00 93.44 180 LEU A C 1
ATOM 1383 O O . LEU A 1 180 ? 4.841 -18.256 -1.422 1.00 93.44 180 LEU A O 1
ATOM 1387 N N . GLU A 1 181 ? 3.552 -16.425 -1.538 1.00 94.62 181 GLU A N 1
ATOM 1388 C CA . GLU A 1 181 ? 3.687 -16.257 -2.988 1.00 94.62 181 GLU A CA 1
ATOM 1389 C C . GLU A 1 181 ? 5.157 -16.092 -3.397 1.00 94.62 181 GLU A C 1
ATOM 1391 O O . GLU A 1 181 ? 5.636 -16.826 -4.261 1.00 94.62 181 GLU A O 1
ATOM 1396 N N . GLY A 1 182 ? 5.895 -15.191 -2.738 1.00 95.38 182 GLY A N 1
ATOM 1397 C CA . GLY A 1 182 ? 7.319 -14.991 -3.015 1.00 95.38 182 GLY A CA 1
ATOM 1398 C C . GLY A 1 182 ? 8.142 -16.274 -2.853 1.00 95.38 182 GLY A C 1
ATOM 1399 O O . GLY A 1 182 ? 8.933 -16.613 -3.730 1.00 95.38 182 GLY A O 1
ATOM 1400 N N . LEU A 1 183 ? 7.912 -17.026 -1.772 1.00 96.56 183 LEU A N 1
ATOM 1401 C CA . LEU A 1 183 ? 8.614 -18.286 -1.499 1.00 96.56 183 LEU A CA 1
ATOM 1402 C C . LEU A 1 183 ? 8.286 -19.379 -2.527 1.00 96.56 183 LEU A C 1
ATOM 1404 O O . LEU A 1 183 ? 9.189 -20.022 -3.064 1.00 96.56 183 LEU A O 1
ATOM 1408 N N . VAL A 1 184 ? 7.000 -19.588 -2.815 1.00 96.75 184 VAL A N 1
ATOM 1409 C CA . VAL A 1 184 ? 6.541 -20.650 -3.721 1.00 96.75 184 VAL A CA 1
ATOM 1410 C C . VAL A 1 184 ? 7.005 -20.383 -5.149 1.00 96.75 184 VAL A C 1
ATOM 1412 O O . VAL A 1 184 ? 7.585 -21.270 -5.779 1.00 96.75 184 VAL A O 1
ATOM 1415 N N . PHE A 1 185 ? 6.778 -19.173 -5.664 1.00 97.62 185 PHE A N 1
ATOM 1416 C CA . PHE A 1 185 ? 7.176 -18.831 -7.027 1.00 97.62 185 PHE A CA 1
ATOM 1417 C C . PHE A 1 185 ? 8.694 -18.703 -7.154 1.00 97.62 185 PHE A C 1
ATOM 1419 O O . PHE A 1 185 ? 9.242 -19.182 -8.14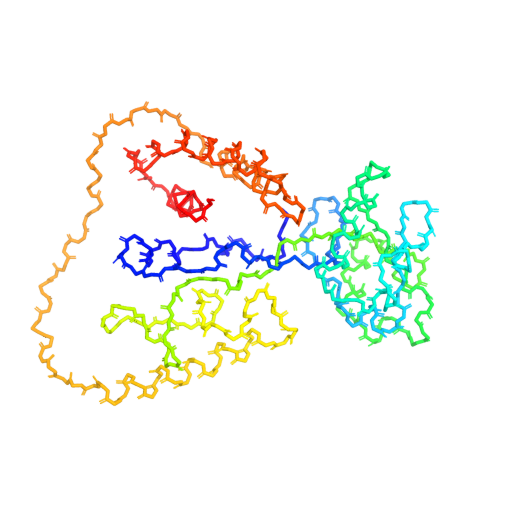0 1.00 97.62 185 PHE A O 1
ATOM 1426 N N . GLY A 1 186 ? 9.392 -18.177 -6.142 1.00 97.88 186 GLY A N 1
ATOM 1427 C CA . GLY A 1 186 ? 10.856 -18.154 -6.123 1.00 97.88 186 GLY A CA 1
ATOM 1428 C C . GLY A 1 186 ? 11.466 -19.556 -6.231 1.00 97.88 186 GLY A C 1
ATOM 1429 O O . GLY A 1 186 ? 12.355 -19.782 -7.052 1.00 97.88 186 GLY A O 1
ATOM 1430 N N . ASN A 1 187 ? 10.937 -20.531 -5.483 1.00 97.94 187 ASN A N 1
ATOM 1431 C CA . ASN A 1 187 ? 11.376 -21.923 -5.594 1.00 97.94 187 ASN A CA 1
ATOM 1432 C C . ASN A 1 187 ? 11.082 -22.524 -6.982 1.00 97.94 187 ASN A C 1
ATOM 1434 O O . ASN A 1 187 ? 11.940 -23.190 -7.560 1.00 97.94 187 ASN A O 1
ATOM 1438 N N . ARG A 1 188 ? 9.894 -22.269 -7.546 1.00 97.12 188 ARG A N 1
ATOM 1439 C CA . ARG A 1 188 ? 9.538 -22.732 -8.900 1.00 97.12 188 ARG A CA 1
ATOM 1440 C C . ARG A 1 188 ? 10.457 -22.150 -9.972 1.00 97.12 188 ARG A C 1
ATOM 1442 O O . ARG A 1 188 ? 10.929 -22.894 -10.826 1.00 97.12 188 ARG A O 1
ATOM 1449 N N . ILE A 1 189 ? 10.758 -20.855 -9.896 1.00 97.12 189 ILE A N 1
ATOM 1450 C CA . ILE A 1 189 ? 11.694 -20.185 -10.806 1.00 97.12 189 ILE A CA 1
ATOM 1451 C C . ILE A 1 189 ? 13.078 -20.828 -10.702 1.00 97.12 189 ILE A C 1
ATOM 1453 O O . ILE A 1 189 ? 13.676 -21.147 -11.725 1.00 97.12 189 ILE A O 1
ATOM 1457 N N . ALA A 1 190 ? 13.579 -21.078 -9.488 1.00 96.44 190 ALA A N 1
ATOM 1458 C CA . ALA A 1 190 ? 14.882 -21.715 -9.295 1.00 96.44 190 ALA A CA 1
ATOM 1459 C C . ALA A 1 190 ? 14.950 -23.117 -9.931 1.00 96.44 190 ALA A C 1
ATOM 1461 O O . ALA A 1 190 ? 15.934 -23.450 -10.594 1.00 96.44 190 ALA A O 1
ATOM 1462 N N . GLN A 1 191 ? 13.891 -23.920 -9.782 1.00 95.38 191 GLN A N 1
ATOM 1463 C CA . GLN A 1 191 ? 13.773 -25.222 -10.448 1.00 95.38 191 GLN A CA 1
ATOM 1464 C C . GLN A 1 191 ? 13.761 -25.068 -11.973 1.00 95.38 191 GLN A C 1
ATOM 1466 O O . GLN A 1 191 ? 14.514 -25.752 -12.665 1.00 95.38 191 GLN A O 1
ATOM 1471 N N . LYS A 1 192 ? 12.984 -24.109 -12.491 1.00 92.62 192 LYS A N 1
ATOM 1472 C CA . LYS A 1 192 ? 12.852 -23.881 -13.931 1.00 92.62 192 LYS A CA 1
ATOM 1473 C C . LYS A 1 192 ? 14.147 -23.405 -14.579 1.00 92.62 192 LYS A C 1
ATOM 1475 O O . LYS A 1 192 ? 14.513 -23.880 -15.651 1.00 92.62 192 LYS A O 1
ATOM 1480 N N . ILE A 1 193 ? 14.862 -22.502 -13.911 1.00 91.88 193 ILE A N 1
ATOM 1481 C CA . ILE A 1 193 ? 16.183 -22.044 -14.344 1.00 91.88 193 ILE A CA 1
ATOM 1482 C C . ILE A 1 193 ? 17.143 -23.229 -14.403 1.00 91.88 193 ILE A C 1
ATOM 1484 O O . ILE A 1 193 ? 17.839 -23.356 -15.400 1.00 91.88 193 ILE A O 1
ATOM 1488 N N . LYS A 1 194 ? 17.143 -24.116 -13.395 1.00 90.50 194 LYS A N 1
ATOM 1489 C CA . LYS A 1 194 ? 18.014 -25.301 -13.345 1.00 90.50 194 LYS A CA 1
ATOM 1490 C C . LYS A 1 194 ? 17.761 -26.283 -14.496 1.00 90.50 194 LYS A C 1
ATOM 1492 O O . LYS A 1 194 ? 18.720 -26.814 -15.046 1.00 90.50 194 LYS A O 1
ATOM 1497 N N . GLU A 1 195 ? 16.501 -26.516 -14.861 1.00 86.94 195 GLU A N 1
ATOM 1498 C CA . GLU A 1 195 ? 16.127 -27.350 -16.017 1.00 86.94 195 GLU A CA 1
ATOM 1499 C C . GLU A 1 195 ? 16.579 -26.733 -17.345 1.00 86.94 195 GLU A C 1
ATOM 1501 O O . GLU A 1 195 ? 17.036 -27.437 -18.241 1.00 86.94 195 GLU A O 1
ATOM 1506 N N . ASN A 1 196 ? 16.465 -25.408 -17.452 1.00 74.25 196 ASN A N 1
ATOM 1507 C CA . ASN A 1 196 ? 16.742 -24.644 -18.663 1.00 74.25 196 ASN A CA 1
ATOM 1508 C C . ASN A 1 196 ? 18.176 -24.097 -18.726 1.00 74.25 196 ASN A C 1
ATOM 1510 O O . ASN A 1 196 ? 18.447 -23.227 -19.561 1.00 74.25 196 ASN A O 1
ATOM 1514 N N . ILE A 1 197 ? 19.112 -24.605 -17.906 1.00 69.56 197 ILE A N 1
ATOM 1515 C CA . ILE A 1 197 ? 20.557 -24.376 -18.095 1.00 69.56 197 ILE A CA 1
ATOM 1516 C C . ILE A 1 197 ? 21.011 -25.177 -19.320 1.00 69.56 197 ILE A C 1
ATOM 1518 O O . ILE A 1 197 ? 21.816 -26.103 -19.260 1.00 69.56 197 ILE A O 1
ATOM 1522 N N . THR A 1 198 ? 20.482 -24.811 -20.476 1.00 61.56 198 THR A N 1
ATOM 1523 C CA . THR A 1 198 ? 21.139 -25.086 -21.737 1.00 61.56 198 THR A CA 1
ATOM 1524 C C . THR A 1 198 ? 22.254 -24.059 -21.806 1.00 61.56 198 THR A C 1
ATOM 1526 O O . THR A 1 198 ? 21.996 -22.869 -21.978 1.00 61.56 198 THR A O 1
ATOM 1529 N N . TYR A 1 199 ? 23.500 -24.506 -21.653 1.00 56.47 199 TYR A N 1
ATOM 1530 C CA . TYR A 1 199 ? 24.701 -23.740 -21.993 1.00 56.47 199 TYR A CA 1
ATOM 1531 C C . TYR A 1 199 ? 24.760 -23.494 -23.512 1.00 56.47 199 TYR A C 1
ATOM 1533 O O . TYR A 1 199 ? 25.777 -23.757 -24.148 1.00 56.47 199 TYR A O 1
ATOM 1541 N N . SER A 1 200 ? 23.666 -23.040 -24.133 1.00 55.88 200 SER A N 1
ATOM 1542 C CA . SER A 1 200 ? 23.720 -22.484 -25.473 1.00 55.88 200 SER A CA 1
ATOM 1543 C C . SER A 1 200 ? 24.592 -21.254 -25.336 1.00 55.88 200 SER A C 1
ATOM 1545 O O . SER A 1 200 ? 24.157 -20.258 -24.755 1.00 55.88 200 SER A O 1
ATOM 1547 N N . SER A 1 201 ? 25.846 -21.424 -25.746 1.00 55.66 201 SER A N 1
ATOM 1548 C CA . SER A 1 201 ? 26.896 -20.434 -25.899 1.00 55.66 201 SER A CA 1
ATOM 1549 C C . SER A 1 201 ? 26.314 -19.035 -25.796 1.00 55.66 201 SER A C 1
ATOM 1551 O O . SER A 1 201 ? 25.774 -18.503 -26.767 1.00 55.66 201 SER A O 1
ATOM 1553 N N . ILE A 1 202 ? 26.404 -18.442 -24.599 1.00 59.88 202 ILE A N 1
ATOM 1554 C CA . ILE A 1 202 ? 26.414 -16.991 -24.498 1.00 59.88 202 ILE A CA 1
ATOM 1555 C C . ILE A 1 202 ? 27.641 -16.631 -25.323 1.00 59.88 202 ILE A C 1
ATOM 1557 O O . ILE A 1 202 ? 28.765 -16.692 -24.825 1.00 59.88 202 ILE A O 1
ATOM 1561 N N . ASN A 1 203 ? 27.437 -16.410 -26.626 1.00 61.66 203 ASN A N 1
ATOM 1562 C CA . ASN A 1 203 ? 28.434 -15.828 -27.500 1.00 61.66 203 ASN A CA 1
ATOM 1563 C C . ASN A 1 203 ? 28.910 -14.630 -26.715 1.00 61.66 203 ASN A C 1
ATOM 1565 O O . ASN A 1 203 ? 28.067 -13.802 -26.369 1.00 61.66 203 ASN A O 1
ATOM 1569 N N . LYS A 1 204 ? 30.186 -14.673 -26.308 1.00 61.34 204 LYS A N 1
ATOM 1570 C CA . LYS A 1 204 ? 30.843 -13.729 -25.405 1.00 61.34 204 LYS A CA 1
ATOM 1571 C C . LYS A 1 204 ? 30.179 -12.375 -25.609 1.00 61.34 204 LYS A C 1
ATOM 1573 O O . LYS A 1 204 ? 30.384 -11.794 -26.670 1.00 61.34 204 LYS A O 1
ATOM 1578 N N . LEU A 1 205 ? 29.273 -11.999 -24.694 1.00 63.62 205 LEU A N 1
ATOM 1579 C CA . LEU A 1 205 ? 28.436 -10.817 -24.882 1.00 63.62 205 LEU A CA 1
ATOM 1580 C C . LEU A 1 205 ? 29.427 -9.691 -25.126 1.00 63.62 205 LEU A C 1
ATOM 1582 O O . LEU A 1 205 ? 30.248 -9.413 -24.248 1.00 63.62 205 LEU A O 1
ATOM 1586 N N . GLU A 1 206 ? 29.433 -9.140 -26.343 1.00 69.25 206 GLU A N 1
ATOM 1587 C CA . GLU A 1 206 ? 30.217 -7.946 -26.608 1.00 69.25 206 GLU A CA 1
ATOM 1588 C C . GLU A 1 206 ? 29.826 -6.944 -25.533 1.00 69.25 206 GLU A C 1
ATOM 1590 O O . GLU A 1 206 ? 28.645 -6.832 -25.192 1.00 69.25 206 GLU A O 1
ATOM 1595 N N . GLU A 1 207 ? 30.826 -6.307 -24.930 1.00 72.00 207 GLU A N 1
ATOM 1596 C CA . GLU A 1 207 ? 30.615 -5.390 -23.823 1.00 72.00 207 GLU A CA 1
ATOM 1597 C C . GLU A 1 207 ? 29.532 -4.383 -24.222 1.00 72.00 207 GLU A C 1
ATOM 1599 O O . GLU A 1 207 ? 29.731 -3.532 -25.095 1.00 72.00 207 GLU A O 1
ATOM 1604 N N . LEU A 1 208 ? 28.341 -4.536 -23.633 1.00 74.62 208 LEU A N 1
ATOM 1605 C CA . LEU A 1 208 ? 27.200 -3.699 -23.960 1.00 74.62 208 LEU A CA 1
ATOM 1606 C C . LEU A 1 208 ? 27.516 -2.299 -23.447 1.00 74.62 208 LEU A C 1
ATOM 1608 O O . LEU A 1 208 ? 27.377 -2.011 -22.258 1.00 74.62 208 LEU A O 1
ATOM 1612 N N . LYS A 1 209 ? 27.932 -1.414 -24.354 1.00 75.00 209 LYS A N 1
ATOM 1613 C CA . LYS A 1 209 ? 28.091 0.014 -24.071 1.00 75.00 209 LYS A CA 1
ATOM 1614 C C . LYS A 1 209 ? 26.715 0.651 -23.922 1.00 75.00 209 LYS A C 1
ATOM 1616 O O . LYS A 1 209 ? 26.183 1.275 -24.840 1.00 75.00 209 LYS A O 1
ATOM 1621 N N . LEU A 1 210 ? 26.122 0.467 -22.749 1.00 75.25 210 LEU A N 1
ATOM 1622 C CA . LEU A 1 210 ? 24.881 1.119 -22.368 1.00 75.25 210 LEU A CA 1
ATOM 1623 C C . LEU A 1 210 ? 25.160 2.609 -22.167 1.00 75.25 210 LEU A C 1
ATOM 1625 O O . LEU A 1 210 ? 25.917 3.009 -21.287 1.00 75.25 210 LEU A O 1
ATOM 1629 N N . SER A 1 211 ? 24.530 3.441 -22.989 1.00 71.88 211 SER A N 1
ATOM 1630 C CA . SER A 1 211 ? 24.486 4.885 -22.784 1.00 71.88 211 SER A CA 1
ATOM 1631 C C . SER A 1 211 ? 23.034 5.334 -22.774 1.00 71.88 211 SER A C 1
ATOM 1633 O O . SER A 1 211 ? 22.225 4.924 -23.609 1.00 71.88 211 SER A O 1
ATOM 1635 N N . TYR A 1 212 ? 22.685 6.176 -21.806 1.00 69.94 212 TYR A N 1
ATOM 1636 C CA . TYR A 1 212 ? 21.381 6.818 -21.785 1.00 69.94 212 TYR A CA 1
ATOM 1637 C C . TYR A 1 212 ? 21.379 7.987 -22.777 1.00 69.94 212 TYR A C 1
ATOM 1639 O O . TYR A 1 212 ? 21.679 9.128 -22.426 1.00 69.94 212 TYR A O 1
ATOM 1647 N N . ASN A 1 213 ? 21.039 7.696 -24.032 1.00 62.97 213 ASN A N 1
ATOM 1648 C CA . ASN A 1 213 ? 20.851 8.703 -25.072 1.00 62.97 213 ASN A CA 1
ATOM 1649 C C . ASN A 1 213 ? 19.360 9.011 -25.223 1.00 62.97 213 ASN A C 1
ATOM 1651 O O . ASN A 1 213 ? 18.667 8.430 -26.055 1.00 62.97 213 ASN A O 1
ATOM 1655 N N . SER A 1 214 ? 18.839 9.936 -24.414 1.00 60.09 214 SER A N 1
ATOM 1656 C CA . SER A 1 214 ? 17.514 10.493 -24.703 1.00 60.09 214 SER A CA 1
ATOM 1657 C C . SER A 1 214 ? 17.608 11.383 -25.945 1.00 60.09 214 SER A C 1
ATOM 1659 O O . SER A 1 214 ? 18.415 12.315 -25.993 1.00 60.09 214 SER A O 1
ATOM 1661 N N . HIS A 1 215 ? 16.783 11.115 -26.962 1.00 57.56 215 HIS A N 1
ATOM 1662 C CA . HIS A 1 215 ? 16.524 12.075 -28.037 1.00 57.56 215 HIS A CA 1
ATOM 1663 C C . HIS A 1 215 ? 15.757 13.264 -27.440 1.00 57.56 215 HIS A C 1
ATOM 1665 O O . HIS A 1 215 ? 14.526 13.296 -27.403 1.00 57.56 215 HIS A O 1
ATOM 1671 N N . GLN A 1 216 ? 16.522 14.208 -26.896 1.00 64.44 216 GLN A N 1
ATOM 1672 C CA . GLN A 1 216 ? 16.063 15.400 -26.191 1.00 64.44 216 GLN A CA 1
ATOM 1673 C C . GLN A 1 216 ? 15.260 16.295 -27.135 1.00 64.44 216 GLN A C 1
ATOM 1675 O O . GLN A 1 216 ? 15.728 16.642 -28.218 1.00 64.44 216 GLN A O 1
ATOM 1680 N N . LYS A 1 217 ? 14.042 16.674 -26.733 1.00 61.00 217 LYS A N 1
ATOM 1681 C CA . LYS A 1 217 ? 13.216 17.623 -27.505 1.00 61.00 217 LYS A CA 1
ATOM 1682 C C . LYS A 1 217 ? 12.531 18.701 -26.664 1.00 61.00 217 LYS A C 1
ATOM 1684 O O . LYS A 1 217 ? 12.037 19.661 -27.242 1.00 61.00 217 LYS A O 1
ATOM 1689 N N . ILE A 1 218 ? 12.447 18.555 -25.337 1.00 62.75 218 ILE A N 1
ATOM 1690 C CA . ILE A 1 218 ? 11.614 19.427 -24.492 1.00 62.75 218 ILE A CA 1
ATOM 1691 C C . ILE A 1 218 ? 12.438 20.026 -23.343 1.00 62.75 218 ILE A C 1
ATOM 1693 O O . ILE A 1 218 ? 12.923 19.302 -22.479 1.00 62.75 218 ILE A O 1
ATOM 1697 N N . HIS A 1 219 ? 12.535 21.361 -23.321 1.00 60.94 219 HIS A N 1
ATOM 1698 C CA . HIS A 1 219 ? 13.173 22.187 -22.280 1.00 60.94 219 HIS A CA 1
ATOM 1699 C C . HIS A 1 219 ? 12.160 22.728 -21.256 1.00 60.94 219 HIS A C 1
ATOM 1701 O O . HIS A 1 219 ? 12.242 23.877 -20.834 1.00 60.94 219 HIS A O 1
ATOM 1707 N N . LYS A 1 220 ? 11.144 21.946 -20.882 1.00 73.69 220 LYS A N 1
ATOM 1708 C CA . LYS A 1 220 ? 10.242 22.376 -19.811 1.00 73.69 220 LYS A CA 1
ATOM 1709 C C . LYS A 1 220 ? 10.897 22.047 -18.477 1.00 73.69 220 LYS A C 1
ATOM 1711 O O . LYS A 1 220 ? 11.028 20.870 -18.150 1.00 73.69 220 LYS A O 1
ATOM 1716 N N . GLU A 1 221 ? 11.311 23.068 -17.735 1.00 81.81 221 GLU A N 1
ATOM 1717 C CA . GLU A 1 221 ? 11.786 22.885 -16.365 1.00 81.81 221 GLU A CA 1
ATOM 1718 C C . GLU A 1 221 ? 10.660 22.359 -15.476 1.00 81.81 221 GLU A C 1
ATOM 1720 O O . GLU A 1 221 ? 9.490 22.730 -15.620 1.00 81.81 221 GLU A O 1
ATOM 1725 N N . TYR A 1 222 ? 11.017 21.448 -14.579 1.00 88.81 222 TYR A N 1
ATOM 1726 C CA . TYR A 1 222 ? 10.094 20.866 -13.627 1.00 88.81 222 TYR A CA 1
ATOM 1727 C C . TYR A 1 222 ? 10.819 20.486 -12.339 1.00 88.81 222 TYR A C 1
ATOM 1729 O O . TYR A 1 222 ? 12.006 20.166 -12.354 1.00 88.81 222 TYR A O 1
ATOM 1737 N N . ASN A 1 223 ? 10.092 20.514 -11.223 1.00 93.31 223 ASN A N 1
ATOM 1738 C CA . ASN A 1 223 ? 10.600 20.079 -9.930 1.00 93.31 223 ASN A CA 1
ATOM 1739 C C . ASN A 1 223 ? 10.132 18.646 -9.646 1.00 93.31 223 ASN A C 1
ATOM 1741 O O . ASN A 1 223 ? 8.948 18.402 -9.407 1.00 93.31 223 ASN A O 1
ATOM 1745 N N . THR A 1 224 ? 11.067 17.699 -9.667 1.00 94.06 224 THR A N 1
ATOM 1746 C CA . THR A 1 224 ? 10.806 16.261 -9.501 1.00 94.06 224 THR A CA 1
ATOM 1747 C C . THR A 1 224 ? 10.119 15.931 -8.175 1.00 94.06 224 THR A C 1
ATOM 1749 O O . THR A 1 224 ? 9.162 15.156 -8.143 1.00 94.06 224 THR A O 1
ATOM 1752 N N . ILE A 1 225 ? 10.549 16.562 -7.078 1.00 93.75 225 ILE A N 1
ATOM 1753 C CA . ILE A 1 225 ? 10.000 16.323 -5.735 1.00 93.75 225 ILE A CA 1
ATOM 1754 C C . ILE A 1 225 ? 8.556 16.826 -5.649 1.00 93.75 225 ILE A C 1
ATOM 1756 O O . ILE A 1 225 ? 7.688 16.151 -5.090 1.00 93.75 225 ILE A O 1
ATOM 1760 N N . GLU A 1 226 ? 8.289 18.009 -6.198 1.00 95.62 226 GLU A N 1
ATOM 1761 C CA . GLU A 1 226 ? 6.953 18.600 -6.209 1.00 95.62 226 GLU A CA 1
ATOM 1762 C C . GLU A 1 226 ? 5.985 17.770 -7.057 1.00 95.62 226 GLU A C 1
ATOM 1764 O O . GLU A 1 226 ? 4.923 17.383 -6.574 1.00 95.62 226 GLU A O 1
ATOM 1769 N N . LEU A 1 227 ? 6.391 17.386 -8.270 1.00 95.81 227 LEU A N 1
ATOM 1770 C CA . LEU A 1 227 ? 5.595 16.536 -9.158 1.00 95.81 227 LEU A CA 1
ATOM 1771 C C . LEU A 1 227 ? 5.307 15.157 -8.569 1.00 95.81 227 LEU A C 1
ATOM 1773 O O . LEU A 1 227 ? 4.179 14.677 -8.678 1.00 95.81 227 LEU A O 1
ATOM 1777 N N . LYS A 1 228 ? 6.282 14.534 -7.897 1.00 95.88 228 LYS A N 1
ATOM 1778 C CA . LYS A 1 228 ? 6.066 13.271 -7.175 1.00 95.88 228 LYS A CA 1
ATOM 1779 C C . LYS A 1 228 ? 4.974 13.433 -6.112 1.00 95.88 228 LYS A C 1
ATOM 1781 O O . LYS A 1 228 ? 4.063 12.607 -6.039 1.00 95.88 228 LYS A O 1
ATOM 1786 N N . LYS A 1 229 ? 5.000 14.522 -5.332 1.00 95.62 229 LYS A N 1
ATOM 1787 C CA . LYS A 1 229 ? 3.951 14.830 -4.340 1.00 95.62 229 LYS A CA 1
ATOM 1788 C C . LYS A 1 229 ? 2.597 15.108 -4.997 1.00 95.62 229 LYS A C 1
ATOM 1790 O O . LYS A 1 229 ? 1.574 14.633 -4.498 1.00 95.62 229 LYS A O 1
ATOM 1795 N N . GLU A 1 230 ? 2.569 15.844 -6.109 1.00 97.44 230 GLU A N 1
ATOM 1796 C CA . GLU A 1 230 ? 1.341 16.095 -6.871 1.00 97.44 230 GLU A CA 1
ATOM 1797 C C . GLU A 1 230 ? 0.720 14.797 -7.388 1.00 97.44 230 GLU A C 1
ATOM 1799 O O . GLU A 1 230 ? -0.483 14.590 -7.219 1.00 97.44 230 GLU A O 1
ATOM 1804 N N . LEU A 1 231 ? 1.530 13.907 -7.968 1.00 97.38 231 LEU A N 1
ATOM 1805 C CA . LEU A 1 231 ? 1.099 12.596 -8.441 1.00 97.38 231 LEU A CA 1
ATOM 1806 C C . LEU A 1 231 ? 0.531 11.766 -7.288 1.00 97.38 231 LEU A C 1
ATOM 1808 O O . LEU A 1 231 ? -0.593 11.282 -7.377 1.00 97.38 231 LEU A O 1
ATOM 1812 N N . GLN A 1 232 ? 1.244 11.662 -6.167 1.00 96.06 232 GLN A N 1
ATOM 1813 C CA . GLN A 1 232 ? 0.762 10.926 -4.994 1.00 96.06 232 GLN A CA 1
ATOM 1814 C C . GLN A 1 232 ? -0.574 11.477 -4.468 1.00 96.06 232 GLN A C 1
ATOM 1816 O O . GLN A 1 232 ? -1.475 10.706 -4.127 1.00 96.06 232 GLN A O 1
ATOM 1821 N N . LYS A 1 233 ? -0.735 12.807 -4.436 1.00 96.56 233 LYS A N 1
ATOM 1822 C CA . LYS A 1 233 ? -1.991 13.464 -4.044 1.00 96.56 233 LYS A CA 1
ATOM 1823 C C . LYS A 1 233 ? -3.109 13.195 -5.053 1.00 96.56 233 LYS A C 1
ATOM 1825 O O . LYS A 1 233 ? -4.246 12.950 -4.648 1.00 96.56 233 LYS A O 1
ATOM 1830 N N . LEU A 1 234 ? -2.802 13.222 -6.350 1.00 97.94 234 LEU A N 1
ATOM 1831 C CA . LEU A 1 234 ? -3.742 12.897 -7.420 1.00 97.94 234 LEU A CA 1
ATOM 1832 C C . LEU A 1 234 ? -4.251 11.459 -7.278 1.00 97.94 234 LEU A C 1
ATOM 1834 O O . LEU A 1 234 ? -5.465 11.249 -7.243 1.00 97.94 234 LEU A O 1
ATOM 1838 N N . MET A 1 235 ? -3.334 10.499 -7.127 1.00 97.88 235 MET A N 1
ATOM 1839 C CA . MET A 1 235 ? -3.658 9.080 -6.979 1.00 97.88 235 MET A CA 1
ATOM 1840 C C . MET A 1 235 ? -4.497 8.830 -5.730 1.00 97.88 235 MET A C 1
ATOM 1842 O O . MET A 1 235 ? -5.530 8.173 -5.818 1.00 97.88 235 MET A O 1
ATOM 1846 N N . TRP A 1 236 ? -4.136 9.425 -4.589 1.00 95.94 236 TRP A N 1
ATOM 1847 C CA . TRP A 1 236 ? -4.918 9.297 -3.357 1.00 95.94 236 TRP A CA 1
ATOM 1848 C C . TRP A 1 236 ? -6.350 9.827 -3.509 1.00 95.94 236 TRP A C 1
ATOM 1850 O O . TRP A 1 236 ? -7.309 9.166 -3.114 1.00 95.94 236 TRP A O 1
ATOM 1860 N N . ASN A 1 237 ? -6.503 11.007 -4.113 1.00 95.06 237 ASN A N 1
ATOM 1861 C CA . ASN A 1 237 ? -7.792 11.694 -4.176 1.00 95.06 237 ASN A CA 1
ATOM 1862 C C . ASN A 1 237 ? -8.727 11.150 -5.260 1.00 95.06 237 ASN A C 1
ATOM 1864 O O . ASN A 1 237 ? -9.942 11.257 -5.108 1.00 95.06 237 ASN A O 1
ATOM 1868 N N . LYS A 1 238 ? -8.183 10.633 -6.369 1.00 97.25 238 LYS A N 1
ATOM 1869 C CA . LYS A 1 238 ? -8.970 10.278 -7.564 1.00 97.25 238 LYS A CA 1
ATOM 1870 C C . LYS A 1 238 ? -8.933 8.799 -7.931 1.00 97.25 238 LYS A C 1
ATOM 1872 O O . LYS A 1 238 ? -9.859 8.320 -8.577 1.00 97.25 238 LYS A O 1
ATOM 1877 N N . VAL A 1 239 ? -7.894 8.084 -7.505 1.00 97.38 239 VAL A N 1
ATOM 1878 C CA . VAL A 1 239 ? -7.664 6.655 -7.788 1.00 97.38 239 VAL A CA 1
ATOM 1879 C C . VAL A 1 239 ? -7.535 5.854 -6.475 1.00 97.38 239 VAL A C 1
ATOM 1881 O O . VAL A 1 239 ? -7.075 4.713 -6.448 1.00 97.38 239 VAL A O 1
ATOM 1884 N N . GLY A 1 240 ? -7.972 6.452 -5.361 1.00 95.25 240 GLY A N 1
ATOM 1885 C CA . GLY A 1 240 ? -7.938 5.872 -4.020 1.00 95.25 240 GLY A CA 1
ATOM 1886 C C . GLY A 1 240 ? -9.028 4.825 -3.779 1.00 95.25 240 GLY A C 1
ATOM 1887 O O . GLY A 1 240 ? -9.443 4.114 -4.688 1.00 95.25 240 GLY A O 1
ATOM 1888 N N . ILE A 1 241 ? -9.506 4.738 -2.538 1.00 95.81 241 ILE A N 1
ATOM 1889 C CA . ILE A 1 241 ? -10.425 3.683 -2.071 1.00 95.81 241 ILE A CA 1
ATOM 1890 C C . ILE A 1 241 ? -11.808 3.758 -2.734 1.00 95.81 241 ILE A C 1
ATOM 1892 O O . ILE A 1 241 ? -12.375 2.738 -3.115 1.00 95.81 241 ILE A O 1
ATOM 1896 N N . ILE A 1 242 ? -12.361 4.967 -2.863 1.00 94.50 242 ILE A N 1
ATOM 1897 C CA . ILE A 1 242 ? -13.675 5.210 -3.471 1.00 94.50 242 ILE A CA 1
ATOM 1898 C C . ILE A 1 242 ? -13.440 5.937 -4.788 1.00 94.50 242 ILE A C 1
ATOM 1900 O O . ILE A 1 242 ? -12.864 7.025 -4.796 1.00 94.50 242 ILE A O 1
ATOM 1904 N N . ARG A 1 243 ? -13.890 5.337 -5.891 1.00 96.19 243 ARG A N 1
ATOM 1905 C CA . ARG A 1 243 ? -13.607 5.792 -7.257 1.00 96.19 243 ARG A CA 1
ATOM 1906 C C . ARG A 1 243 ? -14.903 6.063 -8.008 1.00 96.19 243 ARG A C 1
ATOM 1908 O O . ARG A 1 243 ? -15.921 5.425 -7.764 1.00 96.19 243 ARG A O 1
ATOM 1915 N N . ASN A 1 244 ? -14.848 6.997 -8.950 1.00 97.12 244 ASN A N 1
ATOM 1916 C CA . ASN A 1 244 ? -15.925 7.250 -9.901 1.00 97.12 244 ASN A CA 1
ATOM 1917 C C . ASN A 1 244 ? -15.336 7.631 -11.268 1.00 97.12 244 ASN A C 1
ATOM 1919 O O . ASN A 1 244 ? -14.200 8.098 -11.364 1.00 97.12 244 ASN A O 1
ATOM 1923 N N . SER A 1 245 ? -16.124 7.452 -12.330 1.00 98.19 245 SER A N 1
ATOM 1924 C CA . SER A 1 245 ? -15.695 7.691 -13.717 1.00 98.19 245 SER A CA 1
ATOM 1925 C C . SER A 1 245 ? -15.188 9.121 -13.959 1.00 98.19 245 SER A C 1
ATOM 1927 O O . SER A 1 245 ? -14.202 9.320 -14.668 1.00 98.19 245 SER A O 1
ATOM 1929 N N . CYS A 1 246 ? -15.817 10.126 -13.340 1.00 98.19 246 CYS A N 1
ATOM 1930 C CA . CYS A 1 246 ? -15.426 11.527 -13.502 1.00 98.19 246 CYS A CA 1
ATOM 1931 C C . CYS A 1 246 ? -14.019 11.788 -12.942 1.00 98.19 246 CYS A C 1
ATOM 1933 O O . CYS A 1 246 ? -13.182 12.392 -13.614 1.00 98.19 246 CYS A O 1
ATOM 1935 N N . ASP A 1 247 ? -13.731 11.296 -11.737 1.00 97.94 247 ASP A N 1
ATOM 1936 C CA . ASP A 1 247 ? -12.425 11.474 -11.107 1.00 97.94 247 ASP A CA 1
ATOM 1937 C C . ASP A 1 247 ? -11.318 10.692 -11.808 1.00 97.94 247 ASP A C 1
ATOM 1939 O O . ASP A 1 247 ? -10.241 11.250 -12.017 1.00 97.94 247 ASP A O 1
ATOM 1943 N N . LEU A 1 248 ? -11.588 9.465 -12.261 1.00 98.44 248 LEU A N 1
ATOM 1944 C CA . LEU A 1 248 ? -10.617 8.683 -13.032 1.00 98.44 248 LEU A CA 1
ATOM 1945 C C . LEU A 1 248 ? -10.236 9.389 -14.342 1.00 98.44 248 LEU A C 1
ATOM 1947 O O . LEU A 1 248 ? -9.054 9.507 -14.662 1.00 98.44 248 LEU A O 1
ATOM 1951 N N . LYS A 1 249 ? -11.212 9.958 -15.064 1.00 98.50 249 LYS A N 1
ATOM 1952 C CA . LYS A 1 249 ? -10.943 10.749 -16.279 1.00 98.50 249 LYS A CA 1
ATOM 1953 C C . LYS A 1 249 ? -10.096 11.988 -15.983 1.00 98.50 249 LYS A C 1
ATOM 1955 O O . LYS A 1 249 ? -9.157 12.273 -16.722 1.00 98.50 249 LYS A O 1
ATOM 1960 N N . LYS A 1 250 ? -10.389 12.707 -14.893 1.00 98.25 250 LYS A N 1
ATOM 1961 C CA . LYS A 1 250 ? -9.595 13.872 -14.461 1.00 98.25 250 LYS A CA 1
ATOM 1962 C C . LYS A 1 250 ? -8.164 13.481 -14.082 1.00 98.25 250 LYS A C 1
ATOM 1964 O O . LYS A 1 250 ? -7.235 14.218 -14.403 1.00 98.25 250 LYS A O 1
ATOM 1969 N N . ALA A 1 251 ? -7.980 12.340 -13.414 1.00 98.19 251 ALA A N 1
ATOM 1970 C CA . ALA A 1 251 ? -6.655 11.815 -13.093 1.00 98.19 251 ALA A CA 1
ATOM 1971 C C . ALA A 1 251 ? -5.863 11.508 -14.368 1.00 98.19 251 ALA A C 1
ATOM 1973 O O . ALA A 1 251 ? -4.771 12.043 -14.547 1.00 98.19 251 ALA A O 1
ATOM 1974 N N . LEU A 1 252 ? -6.464 10.768 -15.304 1.00 98.00 252 LEU A N 1
ATOM 1975 C CA . LEU A 1 252 ? -5.847 10.438 -16.587 1.00 98.00 252 LEU A CA 1
ATOM 1976 C C . LEU A 1 252 ? -5.465 11.690 -17.393 1.00 98.00 252 LEU A C 1
ATOM 1978 O O . LEU A 1 252 ? -4.374 11.763 -17.955 1.00 98.00 252 LEU A O 1
ATOM 1982 N N . GLN A 1 253 ? -6.335 12.703 -17.435 1.00 98.06 253 GLN A N 1
ATOM 1983 C CA . GLN A 1 253 ? -6.031 13.981 -18.086 1.00 98.06 253 GLN A CA 1
ATOM 1984 C C . GLN A 1 253 ? -4.800 14.657 -17.472 1.00 98.06 253 GLN A C 1
ATOM 1986 O O . GLN A 1 253 ? -3.927 15.110 -18.210 1.00 98.06 253 GLN A O 1
ATOM 1991 N N . LYS A 1 254 ? -4.702 14.697 -16.139 1.00 97.69 254 LYS A N 1
ATOM 1992 C CA . LYS A 1 254 ? -3.558 15.295 -15.439 1.00 97.69 254 LYS A CA 1
ATOM 1993 C C . LYS A 1 254 ? -2.270 14.494 -15.664 1.00 97.69 254 LYS A C 1
ATOM 1995 O O . LYS A 1 254 ? -1.249 15.095 -15.973 1.00 97.69 254 LYS A O 1
ATOM 2000 N N . ILE A 1 255 ? -2.326 13.163 -15.615 1.00 97.38 255 ILE A N 1
ATOM 2001 C CA . ILE A 1 255 ? -1.178 12.284 -15.906 1.00 97.38 255 ILE A CA 1
ATOM 2002 C C . ILE A 1 255 ? -0.693 12.482 -17.350 1.00 97.38 255 ILE A C 1
ATOM 2004 O O . ILE A 1 255 ? 0.506 12.617 -17.596 1.00 97.38 255 ILE A O 1
ATOM 2008 N N . ASN A 1 256 ? -1.611 12.611 -18.314 1.00 96.25 256 ASN A N 1
ATOM 2009 C CA . ASN A 1 2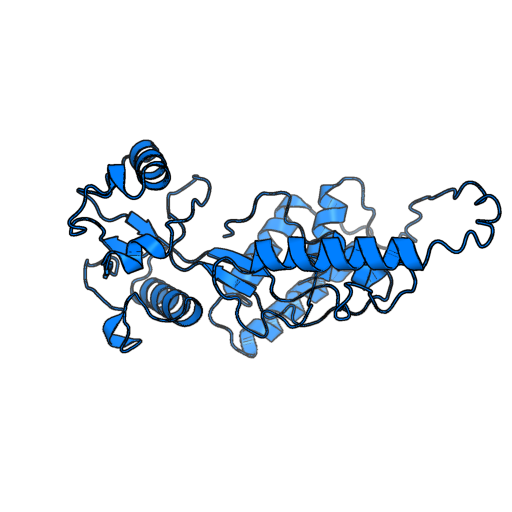56 ? -1.261 12.902 -19.707 1.00 96.25 256 ASN A CA 1
ATOM 2010 C C . ASN A 1 256 ? -0.502 14.230 -19.871 1.00 96.25 256 ASN A C 1
ATOM 2012 O O . ASN A 1 256 ? 0.372 14.321 -20.733 1.00 96.25 256 ASN A O 1
ATOM 2016 N N . GLN A 1 257 ? -0.776 15.235 -19.032 1.00 94.69 257 GLN A N 1
ATOM 2017 C CA . GLN A 1 257 ? -0.030 16.500 -19.035 1.00 94.69 257 GLN A CA 1
ATOM 2018 C C . GLN A 1 257 ? 1.414 16.345 -18.549 1.00 94.69 257 GLN A C 1
ATOM 2020 O O . GLN A 1 257 ? 2.227 17.217 -18.840 1.00 94.69 257 GLN A O 1
ATOM 2025 N N . TRP A 1 258 ? 1.749 15.266 -17.837 1.00 94.69 258 TRP A N 1
ATOM 2026 C CA . TRP A 1 258 ? 3.099 14.978 -17.347 1.00 94.69 258 TRP A CA 1
ATOM 2027 C C . TRP A 1 258 ? 3.910 14.071 -18.282 1.00 94.69 258 TRP A C 1
ATOM 2029 O O . TRP A 1 258 ? 5.114 13.922 -18.097 1.00 94.69 258 TRP A O 1
ATOM 2039 N N . LYS A 1 259 ? 3.307 13.542 -19.358 1.00 91.00 259 LYS A N 1
ATOM 2040 C CA . LYS A 1 259 ? 3.997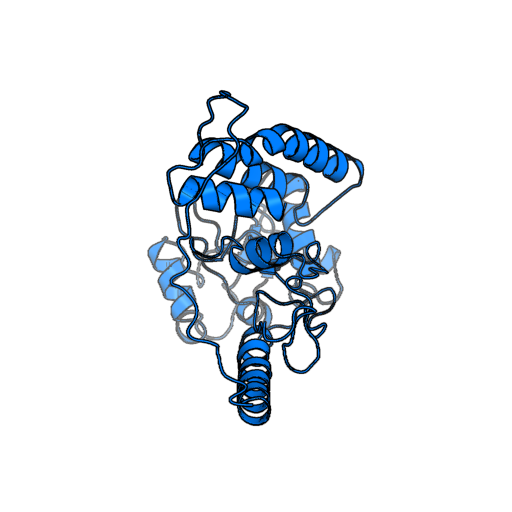 12.681 -20.343 1.00 91.00 259 LYS A CA 1
ATOM 2041 C C . LYS A 1 259 ? 5.178 13.348 -21.055 1.00 91.00 259 LYS A C 1
ATOM 2043 O O . LYS A 1 259 ? 5.996 12.648 -21.647 1.00 91.00 259 LYS A O 1
ATOM 2048 N N . PHE A 1 260 ? 5.303 14.678 -21.003 1.00 90.25 260 PHE A N 1
ATOM 2049 C CA . PHE A 1 260 ? 6.494 15.365 -21.516 1.00 90.25 260 PHE A CA 1
ATOM 2050 C C . PHE A 1 260 ? 7.777 14.933 -20.790 1.00 90.25 260 PHE A C 1
ATOM 2052 O O . PHE A 1 260 ? 8.835 14.957 -21.411 1.00 90.25 260 PHE A O 1
ATOM 2059 N N . ILE A 1 261 ? 7.681 14.485 -19.529 1.00 91.00 261 ILE A N 1
ATOM 2060 C CA . ILE A 1 261 ? 8.821 14.047 -18.709 1.00 91.00 261 ILE A CA 1
ATOM 2061 C C . ILE A 1 261 ? 9.542 12.854 -19.351 1.00 91.00 261 ILE A C 1
ATOM 2063 O O . ILE A 1 261 ? 10.764 12.774 -19.293 1.00 91.00 261 ILE A O 1
ATOM 2067 N N . PHE A 1 262 ? 8.828 11.990 -20.080 1.00 89.06 262 PHE A N 1
ATOM 2068 C CA . PHE A 1 262 ? 9.438 10.883 -20.831 1.00 89.06 262 PHE A CA 1
ATOM 2069 C C . PHE A 1 262 ? 10.383 11.340 -21.956 1.00 89.06 262 PHE A C 1
ATOM 2071 O O . PHE A 1 262 ? 11.130 10.533 -22.500 1.00 89.06 262 PHE A O 1
ATOM 2078 N N . LYS A 1 263 ? 10.343 12.625 -22.327 1.00 87.31 263 LYS A N 1
ATOM 2079 C CA . LYS A 1 263 ? 11.233 13.259 -23.314 1.00 87.31 263 LYS A CA 1
ATOM 2080 C C . LYS A 1 263 ? 12.210 14.253 -22.672 1.00 87.31 263 LYS A C 1
ATOM 2082 O O . LYS A 1 263 ? 12.950 14.921 -23.398 1.00 87.31 263 LYS A O 1
ATOM 2087 N N . SER A 1 264 ? 12.183 14.379 -21.346 1.00 86.31 264 SER A N 1
ATOM 2088 C CA . SER A 1 264 ? 13.046 15.274 -20.580 1.00 86.31 264 SER A CA 1
ATOM 2089 C C . SER A 1 264 ? 14.388 14.619 -20.247 1.00 86.31 264 SER A C 1
ATOM 2091 O O . SER A 1 264 ? 14.546 13.397 -20.267 1.00 86.31 264 SER A O 1
ATOM 2093 N N . LYS A 1 265 ? 15.376 15.453 -19.911 1.00 84.38 265 LYS A N 1
ATOM 2094 C CA . LYS A 1 265 ? 16.677 14.985 -19.430 1.00 84.38 265 LYS A CA 1
ATOM 2095 C C . LYS A 1 265 ? 16.567 14.554 -17.965 1.00 84.38 265 LYS A C 1
ATOM 2097 O O . LYS A 1 265 ? 16.491 15.407 -17.089 1.00 84.38 265 LYS A O 1
ATOM 2102 N N . LEU A 1 266 ? 16.616 13.247 -17.732 1.00 87.75 266 LEU A N 1
ATOM 2103 C CA . LEU A 1 266 ? 16.699 12.642 -16.402 1.00 87.75 266 LEU A CA 1
ATOM 2104 C C . LEU A 1 266 ? 18.164 12.646 -15.952 1.00 87.75 266 LEU A C 1
ATOM 2106 O O . LEU A 1 266 ? 19.045 12.274 -16.733 1.00 87.75 266 LEU A O 1
ATOM 2110 N N . LYS A 1 267 ? 18.436 13.116 -14.735 1.00 85.69 267 LYS A N 1
ATOM 2111 C CA . LYS A 1 267 ? 19.795 13.263 -14.194 1.00 85.69 267 LYS A CA 1
ATOM 2112 C C . LYS A 1 267 ? 19.980 12.527 -12.876 1.00 85.69 267 LYS A C 1
ATOM 2114 O O . LYS A 1 267 ? 21.086 12.069 -12.610 1.00 85.69 267 LYS A O 1
ATOM 2119 N N . THR A 1 268 ? 18.935 12.443 -12.060 1.00 90.81 268 THR A N 1
ATOM 2120 C CA . THR A 1 268 ? 19.006 11.845 -10.723 1.00 90.81 268 THR A CA 1
ATOM 2121 C C . THR A 1 268 ? 18.138 10.597 -10.625 1.00 90.81 268 THR A C 1
ATOM 2123 O O . THR A 1 268 ? 17.263 10.366 -11.461 1.00 90.81 268 THR A O 1
ATOM 2126 N N . THR A 1 269 ? 18.361 9.783 -9.594 1.00 92.12 269 THR A N 1
ATOM 2127 C CA . THR A 1 269 ? 17.534 8.602 -9.305 1.00 92.12 269 THR A CA 1
ATOM 2128 C C . THR A 1 269 ? 16.059 8.974 -9.155 1.00 92.12 269 THR A C 1
ATOM 2130 O O . THR A 1 269 ? 15.191 8.274 -9.667 1.00 92.12 269 THR A O 1
ATOM 2133 N N . GLU A 1 270 ? 15.767 10.114 -8.532 1.00 93.75 270 GLU A N 1
ATOM 2134 C CA . GLU A 1 270 ? 14.409 10.622 -8.330 1.00 93.75 270 GLU A CA 1
ATOM 2135 C C . GLU A 1 270 ? 13.712 10.948 -9.656 1.00 93.75 270 GLU A C 1
ATOM 2137 O O . GLU A 1 270 ? 12.498 10.778 -9.763 1.00 93.75 270 GLU A O 1
ATOM 2142 N N . ASP A 1 271 ? 14.455 11.390 -10.677 1.00 92.38 271 ASP A N 1
ATOM 2143 C CA . ASP A 1 271 ? 13.892 11.630 -12.009 1.00 92.38 271 ASP A CA 1
ATOM 2144 C C . ASP A 1 271 ? 13.412 10.319 -12.644 1.00 92.38 271 ASP A C 1
ATOM 2146 O O . ASP A 1 271 ? 12.310 10.253 -13.196 1.00 92.38 271 ASP A O 1
ATOM 2150 N N . PHE A 1 272 ? 14.225 9.263 -12.544 1.00 93.19 272 PHE A N 1
ATOM 2151 C CA . PHE A 1 272 ? 13.857 7.928 -13.021 1.00 93.19 272 PHE A CA 1
ATOM 2152 C C . PHE A 1 272 ? 12.699 7.341 -12.216 1.00 93.19 272 PHE A C 1
ATOM 2154 O O . PHE A 1 272 ? 11.784 6.756 -12.796 1.00 93.19 272 PHE A O 1
ATOM 2161 N N . GLU A 1 273 ? 12.701 7.544 -10.901 1.00 95.88 273 GLU A N 1
ATOM 2162 C CA . GLU A 1 273 ? 11.617 7.114 -10.027 1.00 95.88 273 GLU A CA 1
ATOM 2163 C C . GLU A 1 273 ? 10.298 7.806 -10.398 1.00 95.88 273 GLU A C 1
ATOM 2165 O O . GLU A 1 273 ? 9.272 7.149 -10.566 1.00 95.88 273 GLU A O 1
ATOM 2170 N N . LEU A 1 274 ? 10.318 9.125 -10.621 1.00 96.00 274 LEU A N 1
ATOM 2171 C CA . LEU A 1 274 ? 9.141 9.870 -11.066 1.00 96.00 274 LEU A CA 1
ATOM 2172 C C . LEU A 1 274 ? 8.619 9.340 -12.406 1.00 96.00 274 LEU A C 1
ATOM 2174 O O . LEU A 1 274 ? 7.412 9.173 -12.575 1.00 96.00 274 LEU A O 1
ATOM 2178 N N . VAL A 1 275 ? 9.512 9.033 -13.350 1.00 95.00 275 VAL A N 1
ATOM 2179 C CA . VAL A 1 275 ? 9.139 8.409 -14.627 1.00 95.00 275 VAL A CA 1
ATOM 2180 C C . VAL A 1 275 ? 8.492 7.041 -14.416 1.00 95.00 275 VAL A C 1
ATOM 2182 O O . VAL A 1 275 ? 7.481 6.753 -15.060 1.00 95.00 275 VAL A O 1
ATOM 2185 N N . ASN A 1 276 ? 9.022 6.211 -13.515 1.00 96.62 276 ASN A N 1
ATOM 2186 C CA . ASN A 1 276 ? 8.427 4.918 -13.175 1.00 96.62 276 ASN A CA 1
ATOM 2187 C C . ASN A 1 276 ? 7.025 5.098 -12.583 1.00 96.62 276 ASN A C 1
ATOM 2189 O O . ASN A 1 276 ? 6.078 4.492 -13.079 1.00 96.62 276 ASN A O 1
ATOM 2193 N N . LEU A 1 277 ? 6.863 6.001 -11.617 1.00 96.94 277 LEU A N 1
ATOM 2194 C CA . LEU A 1 277 ? 5.573 6.280 -10.990 1.00 96.94 277 LEU A CA 1
ATOM 2195 C C . LEU A 1 277 ? 4.536 6.813 -11.990 1.00 96.94 277 LEU A C 1
ATOM 2197 O O . LEU A 1 277 ? 3.398 6.357 -11.972 1.00 96.94 277 LEU A O 1
ATOM 2201 N N . ILE A 1 278 ? 4.911 7.731 -12.890 1.00 96.81 278 ILE A N 1
ATOM 2202 C CA . ILE A 1 278 ? 4.007 8.241 -13.942 1.00 96.81 278 ILE A CA 1
ATOM 2203 C C . ILE A 1 278 ? 3.662 7.147 -14.958 1.00 96.81 278 ILE A C 1
ATOM 2205 O O . ILE A 1 278 ? 2.573 7.160 -15.518 1.00 96.81 278 ILE A O 1
ATOM 2209 N N . THR A 1 279 ? 4.578 6.213 -15.225 1.00 96.31 279 THR A N 1
ATOM 2210 C CA . THR A 1 279 ? 4.321 5.086 -16.136 1.00 96.31 279 THR A CA 1
ATOM 2211 C C . THR A 1 279 ? 3.263 4.138 -15.571 1.00 96.31 279 THR A C 1
ATOM 2213 O O . THR A 1 279 ? 2.474 3.589 -16.335 1.00 96.31 279 THR A O 1
ATOM 2216 N N . LEU A 1 280 ? 3.273 3.930 -14.253 1.00 96.56 280 LEU A N 1
ATOM 2217 C CA . LEU A 1 280 ? 2.370 3.005 -13.565 1.00 96.56 280 LEU A CA 1
ATOM 2218 C C . LEU A 1 280 ? 1.024 3.627 -13.172 1.00 96.56 280 LEU A C 1
ATOM 2220 O O . LEU A 1 280 ? 0.079 2.884 -12.913 1.00 96.56 280 LEU A O 1
ATOM 2224 N N . ALA A 1 281 ? 0.955 4.955 -13.082 1.00 94.94 281 ALA A N 1
ATOM 2225 C CA . ALA A 1 281 ? -0.244 5.712 -12.723 1.00 94.94 281 ALA A CA 1
ATOM 2226 C C . ALA A 1 281 ? -1.222 5.877 -13.894 1.00 94.94 281 ALA A C 1
ATOM 2228 O O . ALA A 1 281 ? -2.443 5.790 -13.628 1.00 94.94 281 ALA A O 1
#

Sequence (281 aa):
NTTNPDVATGDGIAMAYRGGIKVTDLEFIQFHPTALYHQGSPKFLISEAVRGEGAILKNIKGEPFMHSYHPLAELAPRDIVARAITEQMKKNKSDYVCLDATKIKDKFSQRFPTIYKNCIALDINPEKKYIPVAPAAHYTMGGIKTDTWGQSNLTNLYACGECTSTGVHGANRLASNSLLEGLVFGNRIAQKIKENITYSSINKLEELKLSYNSHQKIHKEYNTIELKKELQKLMWNKVGIIRNSCDLKKALQKINQWKFIFKSKLKTTEDFELVNLITLA

Radius of gyration: 22.14 Å; Cα contacts (8 Å, |Δi|>4): 420; chains: 1; bounding box: 55×50×56 Å

pLDDT: mean 91.9, std 9.53, range [55.66, 98.62]